Protein AF-A0A7Z9K6Y2-F1 (afdb_monomer_lite)

pLDDT: mean 91.11, std 6.87, range [50.12, 97.81]

Structure (mmCIF, N/CA/C/O backbone):
data_AF-A0A7Z9K6Y2-F1
#
_entry.id   AF-A0A7Z9K6Y2-F1
#
loop_
_atom_site.group_PDB
_atom_site.id
_atom_site.type_symbol
_atom_site.label_atom_id
_atom_site.label_alt_id
_atom_site.label_comp_id
_atom_site.label_asym_id
_atom_site.label_entity_id
_atom_site.label_seq_id
_atom_site.pdbx_PDB_ins_code
_atom_site.Cartn_x
_atom_site.Cartn_y
_atom_site.Cartn_z
_atom_site.occupancy
_atom_site.B_iso_or_equiv
_atom_site.auth_seq_id
_atom_site.auth_comp_id
_atom_site.auth_asym_id
_atom_site.auth_atom_id
_atom_site.pdbx_PDB_model_num
ATOM 1 N N . MET A 1 1 ? -2.386 -10.939 25.400 1.00 50.12 1 MET A N 1
ATOM 2 C CA . MET A 1 1 ? -2.560 -10.011 24.258 1.00 50.12 1 MET A CA 1
ATOM 3 C C . MET A 1 1 ? -1.266 -9.828 23.470 1.00 50.12 1 MET A C 1
ATOM 5 O O . MET A 1 1 ? -1.328 -10.037 22.271 1.00 50.12 1 MET A O 1
ATOM 9 N N . ASN A 1 2 ? -0.108 -9.533 24.087 1.00 54.97 2 ASN A N 1
ATOM 10 C CA . ASN A 1 2 ? 1.163 -9.427 23.341 1.00 54.97 2 ASN A CA 1
ATOM 11 C C . ASN A 1 2 ? 1.564 -10.727 22.618 1.00 54.97 2 ASN A C 1
ATOM 13 O O . ASN A 1 2 ? 1.811 -10.672 21.421 1.00 54.97 2 ASN A O 1
ATOM 17 N N . ASP A 1 3 ? 1.504 -11.881 23.290 1.00 61.97 3 ASP A N 1
ATOM 18 C CA . ASP A 1 3 ? 1.944 -13.161 22.702 1.00 61.97 3 ASP A CA 1
ATOM 19 C C . ASP A 1 3 ? 1.133 -13.580 21.462 1.00 61.97 3 ASP A C 1
ATOM 21 O O . ASP A 1 3 ? 1.674 -14.152 20.524 1.00 61.97 3 ASP A O 1
ATOM 25 N N . GLN A 1 4 ? -0.160 -13.242 21.422 1.00 65.75 4 GLN A N 1
ATOM 26 C CA . GLN A 1 4 ? -1.039 -13.539 20.285 1.00 65.75 4 GLN A CA 1
ATOM 27 C C . GLN A 1 4 ? -0.748 -12.631 19.083 1.00 65.75 4 GLN A C 1
ATOM 29 O O . GLN A 1 4 ? -0.826 -13.069 17.941 1.00 65.75 4 GLN A O 1
ATOM 34 N N . VAL A 1 5 ? -0.398 -11.364 19.325 1.00 69.12 5 VAL A N 1
ATOM 35 C CA . VAL A 1 5 ? 0.012 -10.445 18.254 1.00 69.12 5 VAL A CA 1
ATOM 36 C C . VAL A 1 5 ? 1.397 -10.830 17.736 1.00 69.12 5 VAL A C 1
ATOM 38 O O . VAL A 1 5 ? 1.629 -10.792 16.533 1.00 69.12 5 VAL A O 1
ATOM 41 N N . ASP A 1 6 ? 2.312 -11.237 18.614 1.00 75.56 6 ASP A N 1
ATOM 42 C CA . ASP A 1 6 ? 3.632 -11.722 18.204 1.00 75.56 6 ASP A CA 1
ATOM 43 C C . ASP A 1 6 ? 3.540 -12.986 17.338 1.00 75.56 6 ASP A C 1
ATOM 45 O O . ASP A 1 6 ? 4.213 -13.064 16.310 1.00 75.56 6 ASP A O 1
ATOM 49 N N . ASP A 1 7 ? 2.636 -13.910 17.672 1.00 86.06 7 ASP A N 1
ATOM 50 C CA . ASP A 1 7 ? 2.338 -15.089 16.850 1.00 86.06 7 ASP A CA 1
ATOM 51 C C . ASP A 1 7 ? 1.768 -14.713 15.466 1.00 86.06 7 ASP A C 1
ATOM 53 O O . ASP A 1 7 ? 2.213 -15.227 14.439 1.00 86.06 7 ASP A O 1
ATOM 57 N N . VAL A 1 8 ? 0.861 -13.729 15.401 1.00 90.94 8 VAL A N 1
ATOM 58 C CA . VAL A 1 8 ? 0.310 -13.218 14.131 1.00 90.94 8 VAL A CA 1
ATOM 59 C C . VAL A 1 8 ? 1.396 -12.623 13.235 1.00 90.94 8 VAL A C 1
ATOM 61 O O . VAL A 1 8 ? 1.435 -12.912 12.040 1.00 90.94 8 VAL A O 1
ATOM 64 N N . PHE A 1 9 ? 2.283 -11.790 13.778 1.00 90.56 9 PHE A N 1
ATOM 65 C CA . PHE A 1 9 ? 3.345 -11.169 12.983 1.00 90.56 9 PHE A CA 1
ATOM 66 C C . PHE A 1 9 ? 4.440 -12.167 12.599 1.00 90.56 9 PHE A C 1
ATOM 68 O O . PHE A 1 9 ? 4.977 -12.073 11.495 1.00 90.56 9 PHE A O 1
ATOM 75 N N . GLY A 1 10 ? 4.720 -13.158 13.449 1.00 91.69 10 GLY A N 1
ATOM 76 C CA . GLY A 1 10 ? 5.541 -14.311 13.084 1.00 91.69 10 GLY A CA 1
ATOM 77 C C . GLY A 1 10 ? 4.945 -15.081 11.903 1.00 91.69 10 GLY A C 1
ATOM 78 O O . GLY A 1 10 ? 5.653 -15.359 10.938 1.00 91.69 10 GLY A O 1
ATOM 79 N N . HIS A 1 11 ? 3.634 -15.343 11.928 1.00 93.38 11 HIS A N 1
ATOM 80 C CA . HIS A 1 11 ? 2.927 -15.966 10.810 1.00 93.38 11 HIS A CA 1
ATOM 81 C C . HIS A 1 11 ? 3.029 -15.133 9.527 1.00 93.38 11 HIS A C 1
ATOM 83 O O . HIS A 1 11 ? 3.412 -15.676 8.499 1.00 93.38 11 HIS A O 1
ATOM 89 N N . ILE A 1 12 ? 2.757 -13.823 9.586 1.00 92.88 12 ILE A N 1
ATOM 90 C CA . ILE A 1 12 ? 2.871 -12.918 8.426 1.00 92.88 12 ILE A CA 1
ATOM 91 C C . ILE A 1 12 ? 4.278 -12.984 7.819 1.00 92.88 12 ILE A C 1
ATOM 93 O O . ILE A 1 12 ? 4.420 -13.105 6.605 1.00 92.88 12 ILE A O 1
ATOM 97 N N . LEU A 1 13 ? 5.318 -12.920 8.654 1.00 91.56 13 LEU A N 1
ATOM 98 C CA . LEU A 1 13 ? 6.705 -12.983 8.193 1.00 91.56 13 LEU A CA 1
ATOM 99 C C . LEU A 1 13 ? 7.039 -14.331 7.553 1.00 91.56 13 LEU A C 1
ATOM 101 O O . LEU A 1 13 ? 7.716 -14.349 6.530 1.00 91.56 13 LEU A O 1
ATOM 105 N N . ASN A 1 14 ? 6.562 -15.438 8.122 1.00 92.12 14 ASN A N 1
ATOM 106 C CA . ASN A 1 14 ? 6.753 -16.762 7.531 1.00 92.12 14 ASN A CA 1
ATOM 107 C C . ASN A 1 14 ? 6.032 -16.867 6.184 1.00 92.12 14 ASN A C 1
ATOM 109 O O . ASN A 1 14 ? 6.662 -17.230 5.201 1.00 92.12 14 ASN A O 1
ATOM 113 N N . SER A 1 15 ? 4.775 -16.423 6.095 1.00 92.75 15 SER A N 1
ATOM 114 C CA . SER A 1 15 ? 4.019 -16.403 4.836 1.00 92.75 15 SER A CA 1
ATOM 115 C C . SER A 1 15 ? 4.699 -15.569 3.744 1.00 92.75 15 SER A C 1
ATOM 117 O O . SER A 1 15 ? 4.595 -15.902 2.569 1.00 92.75 15 SER A O 1
ATOM 119 N N . ILE A 1 16 ? 5.401 -14.491 4.110 1.00 89.38 16 ILE A N 1
ATOM 120 C CA . ILE A 1 16 ? 6.176 -13.668 3.167 1.00 89.38 16 ILE A CA 1
ATOM 121 C C . ILE A 1 16 ? 7.488 -14.350 2.766 1.00 89.38 16 ILE A C 1
ATOM 123 O O . ILE A 1 16 ? 7.864 -14.290 1.601 1.00 89.38 16 ILE A O 1
ATOM 127 N N . LYS A 1 17 ? 8.183 -15.005 3.702 1.00 88.38 17 LYS A N 1
ATOM 128 C CA . LYS A 1 17 ? 9.420 -15.755 3.415 1.00 88.38 17 LYS A CA 1
ATOM 129 C C . LYS A 1 17 ? 9.165 -16.988 2.549 1.00 88.38 17 LYS A C 1
ATOM 131 O O . LYS A 1 17 ? 10.006 -17.325 1.724 1.00 88.38 17 LYS A O 1
ATOM 136 N N . ASP A 1 18 ? 8.013 -17.623 2.736 1.00 91.62 18 ASP A N 1
ATOM 137 C CA . ASP A 1 18 ? 7.570 -18.781 1.962 1.00 91.62 18 ASP A CA 1
ATOM 138 C C . ASP A 1 18 ? 6.991 -18.380 0.592 1.00 91.62 18 ASP A C 1
ATOM 140 O O . ASP A 1 18 ? 6.770 -19.243 -0.257 1.00 91.62 18 ASP A O 1
ATOM 144 N N . ALA A 1 19 ? 6.733 -17.087 0.358 1.00 92.19 19 ALA A N 1
ATOM 145 C CA . ALA A 1 19 ? 6.270 -16.601 -0.933 1.00 92.19 19 ALA A CA 1
ATOM 146 C C . ALA A 1 19 ? 7.410 -16.601 -1.960 1.00 92.19 19 ALA A C 1
ATOM 148 O O . ALA A 1 19 ? 8.509 -16.103 -1.710 1.00 92.19 19 ALA A O 1
ATOM 149 N N . ASP A 1 20 ? 7.123 -17.103 -3.160 1.00 91.94 20 ASP A N 1
ATOM 150 C CA . ASP A 1 20 ? 8.097 -17.125 -4.246 1.00 91.94 20 ASP A CA 1
ATOM 151 C C . ASP A 1 20 ? 8.445 -15.700 -4.707 1.00 91.94 20 ASP A C 1
ATOM 153 O O . ASP A 1 20 ? 7.601 -14.966 -5.238 1.00 91.94 20 ASP A O 1
ATOM 157 N N . LEU A 1 21 ? 9.721 -15.324 -4.562 1.00 92.44 21 LEU A N 1
ATOM 158 C CA . LEU A 1 21 ? 10.261 -14.093 -5.135 1.00 92.44 21 LEU A CA 1
ATOM 159 C C . LEU A 1 21 ? 10.357 -14.234 -6.660 1.00 92.44 21 LEU A C 1
ATOM 161 O O . LEU A 1 21 ? 11.241 -14.907 -7.203 1.00 92.44 21 LEU A O 1
ATOM 165 N N . LYS A 1 22 ? 9.457 -13.553 -7.362 1.00 94.38 22 LYS A N 1
ATOM 166 C CA . LYS A 1 22 ? 9.436 -13.453 -8.822 1.00 94.38 22 LYS A CA 1
ATOM 167 C C . LYS A 1 22 ? 10.424 -12.381 -9.269 1.00 94.38 22 LYS A C 1
ATOM 169 O O . LYS A 1 22 ? 10.560 -11.349 -8.619 1.00 94.38 22 LYS A O 1
ATOM 174 N N . LYS A 1 23 ? 11.109 -12.622 -10.389 1.00 91.94 23 LYS A N 1
ATOM 175 C CA . LYS A 1 23 ? 12.074 -11.673 -10.978 1.00 91.94 23 LYS A CA 1
ATOM 176 C C . LYS A 1 23 ? 11.488 -10.846 -12.118 1.00 91.94 23 LYS A C 1
ATOM 178 O O . LYS A 1 23 ? 11.907 -9.710 -12.299 1.00 91.94 23 LYS A O 1
ATOM 183 N N . ASP A 1 24 ? 10.531 -11.413 -12.846 1.00 91.31 24 ASP A N 1
ATOM 184 C CA . ASP A 1 24 ? 9.850 -10.771 -13.967 1.00 91.31 24 ASP A CA 1
ATOM 185 C C . ASP A 1 24 ? 8.420 -10.403 -13.555 1.00 91.31 24 ASP A C 1
ATOM 187 O O . ASP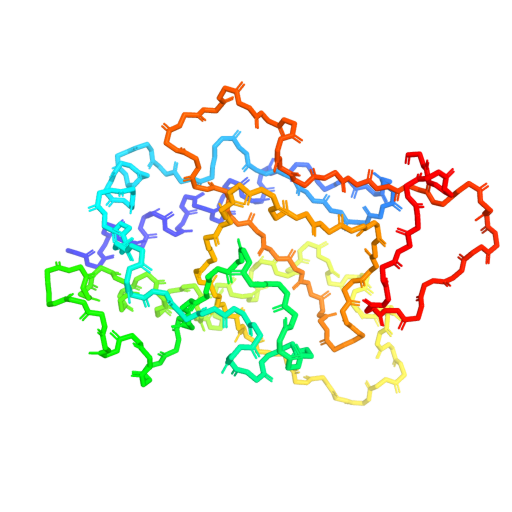 A 1 24 ? 7.758 -11.242 -12.938 1.00 91.31 24 ASP A O 1
ATOM 191 N N . PRO A 1 25 ? 7.912 -9.200 -13.885 1.00 91.50 25 PRO A N 1
ATOM 192 C CA . PRO A 1 25 ? 8.570 -8.151 -14.679 1.00 91.50 25 PRO A CA 1
ATOM 193 C C . PRO A 1 25 ? 9.594 -7.300 -13.904 1.00 91.50 25 PRO A C 1
ATOM 195 O O . PRO A 1 25 ? 10.336 -6.523 -14.498 1.00 91.50 25 PRO A O 1
ATOM 198 N N . PHE A 1 26 ? 9.626 -7.435 -12.582 1.00 91.75 26 PHE A N 1
ATOM 199 C CA . PHE A 1 26 ? 10.639 -6.896 -11.673 1.00 91.75 26 PHE A CA 1
ATOM 200 C C . PHE A 1 26 ? 10.620 -7.729 -10.376 1.00 91.75 26 PHE A C 1
ATOM 202 O O . PHE A 1 26 ? 9.678 -8.505 -10.191 1.00 91.75 26 PHE A O 1
ATOM 209 N N . PRO A 1 27 ? 11.600 -7.596 -9.462 1.00 93.25 27 PRO A N 1
ATOM 210 C CA . PRO A 1 27 ? 11.575 -8.283 -8.171 1.00 93.25 27 PRO A CA 1
ATOM 211 C C . PRO A 1 27 ? 10.301 -7.981 -7.365 1.00 93.25 27 PRO A C 1
ATOM 213 O O . PRO A 1 27 ? 10.102 -6.854 -6.915 1.00 93.25 27 PRO A O 1
ATOM 216 N N . HIS A 1 28 ? 9.438 -8.979 -7.168 1.00 94.81 28 HIS A N 1
ATOM 217 C CA . HIS A 1 28 ? 8.204 -8.856 -6.383 1.00 94.81 28 HIS A CA 1
ATOM 218 C C . HIS A 1 28 ? 7.743 -10.215 -5.843 1.00 94.81 28 HIS A C 1
ATOM 220 O O . HIS A 1 28 ? 8.197 -11.263 -6.297 1.00 94.81 28 HIS A O 1
ATOM 226 N N . PHE A 1 29 ? 6.808 -10.207 -4.896 1.00 94.12 29 PHE A N 1
ATOM 227 C CA . PHE A 1 29 ? 6.153 -11.415 -4.396 1.00 94.12 29 PHE A CA 1
ATOM 228 C C . PHE A 1 29 ? 4.664 -11.157 -4.152 1.00 94.12 29 PHE A C 1
ATOM 230 O O . PHE A 1 29 ? 4.213 -10.013 -4.082 1.00 94.12 29 PHE A O 1
ATOM 237 N N . GLU A 1 30 ? 3.914 -12.241 -3.988 1.00 93.81 30 GLU A N 1
ATOM 238 C CA . GLU A 1 30 ? 2.533 -12.234 -3.515 1.00 93.81 30 GLU A CA 1
ATOM 239 C C . GLU A 1 30 ? 2.392 -13.332 -2.456 1.00 93.81 30 GLU A C 1
ATOM 241 O O . GLU A 1 30 ? 2.773 -14.473 -2.702 1.00 93.81 30 GLU A O 1
ATOM 246 N N . ALA A 1 31 ? 1.848 -12.989 -1.288 1.00 92.62 31 ALA A N 1
ATOM 247 C CA . ALA A 1 31 ? 1.567 -13.937 -0.214 1.00 92.62 31 ALA A CA 1
ATOM 248 C C . ALA A 1 31 ? 0.058 -13.951 0.059 1.00 92.62 31 ALA A C 1
ATOM 250 O O . ALA A 1 31 ? -0.506 -12.949 0.507 1.00 92.62 31 ALA A O 1
ATOM 251 N N . CYS A 1 32 ? -0.606 -15.074 -0.216 1.00 90.56 32 CYS A N 1
ATOM 252 C CA . CYS A 1 32 ? -2.045 -15.219 -0.013 1.00 90.56 32 CYS A CA 1
ATOM 253 C C . CYS A 1 32 ? -2.395 -16.650 0.442 1.00 90.56 32 CYS A C 1
ATOM 255 O O . CYS A 1 32 ? -2.139 -17.592 -0.310 1.00 90.56 32 CYS A O 1
ATOM 257 N N . PRO A 1 33 ? -3.006 -16.842 1.631 1.00 91.38 33 PRO A N 1
ATOM 258 C CA . PRO A 1 33 ? -3.320 -15.837 2.652 1.00 91.38 33 PRO A CA 1
ATOM 259 C C . PRO A 1 33 ? -2.075 -15.395 3.444 1.00 91.38 33 PRO A C 1
ATOM 261 O O . PRO A 1 33 ? -1.181 -16.192 3.698 1.00 91.38 33 PRO A O 1
ATOM 264 N N . VAL A 1 34 ? -2.039 -14.131 3.882 1.00 93.56 34 VAL A N 1
ATOM 265 C CA . VAL A 1 34 ? -0.928 -13.594 4.700 1.00 93.56 34 VAL A CA 1
ATOM 266 C C . VAL A 1 34 ? -1.285 -13.416 6.180 1.00 93.56 34 VAL A C 1
ATOM 268 O O . VAL A 1 34 ? -0.417 -13.517 7.040 1.00 93.56 34 VAL A O 1
ATOM 271 N N . PHE A 1 35 ? -2.561 -13.182 6.498 1.00 95.00 35 PHE A N 1
ATOM 272 C CA . PHE A 1 35 ? -3.045 -13.082 7.877 1.00 95.00 35 PHE A CA 1
ATOM 273 C C . PHE A 1 35 ? -3.665 -14.408 8.335 1.00 95.00 35 PHE A C 1
ATOM 275 O O . PHE A 1 35 ? -4.412 -15.021 7.564 1.00 95.00 35 PHE A O 1
ATOM 282 N N . PRO A 1 36 ? -3.484 -14.814 9.607 1.00 94.94 36 PRO A N 1
ATOM 283 C CA . PRO A 1 36 ? -4.250 -15.915 10.180 1.00 94.94 36 PRO A CA 1
ATOM 284 C C . PRO A 1 36 ? -5.754 -15.643 10.083 1.00 94.94 36 PRO A C 1
ATOM 286 O O . PRO A 1 36 ? -6.213 -14.545 10.399 1.00 94.94 36 PRO A O 1
ATOM 289 N N . GLY A 1 37 ? -6.549 -16.644 9.697 1.00 93.75 37 GLY A N 1
ATOM 290 C CA . GLY A 1 37 ? -7.968 -16.439 9.374 1.00 93.75 37 GLY A CA 1
ATOM 291 C C . GLY A 1 37 ? -8.814 -15.832 10.504 1.00 93.75 37 GLY A C 1
ATOM 292 O O . GLY A 1 37 ? -9.714 -15.040 10.236 1.00 93.75 37 GLY A O 1
ATOM 293 N N . ALA A 1 38 ? -8.527 -16.160 11.770 1.00 94.00 38 ALA A N 1
ATOM 294 C CA . ALA A 1 38 ? -9.209 -15.549 12.916 1.00 94.00 38 ALA A CA 1
ATOM 295 C C . ALA A 1 38 ? -8.837 -14.066 13.082 1.00 94.00 38 ALA A C 1
ATOM 297 O O . ALA A 1 38 ? -9.717 -13.232 13.277 1.00 94.00 38 ALA A O 1
ATOM 298 N N . TYR A 1 39 ? -7.551 -13.740 12.926 1.00 95.69 39 TYR A N 1
ATOM 299 C CA . TYR A 1 39 ? -7.062 -12.366 12.996 1.00 95.69 39 TYR A CA 1
ATOM 300 C C . TYR A 1 39 ? -7.570 -11.523 11.826 1.00 95.69 39 TYR A C 1
ATOM 302 O O . TYR A 1 39 ? -7.929 -10.369 12.010 1.00 95.69 39 TYR A O 1
ATOM 310 N N . TYR A 1 40 ? -7.677 -12.101 10.626 1.00 96.19 40 TYR A N 1
ATOM 311 C CA . TYR A 1 40 ? -8.245 -11.407 9.472 1.00 96.19 40 TYR A CA 1
ATOM 312 C C . TYR A 1 40 ? -9.703 -10.988 9.710 1.00 96.19 40 TYR A C 1
ATOM 314 O O . TYR A 1 40 ? -10.081 -9.866 9.391 1.00 96.19 40 TYR A O 1
ATOM 322 N N . LYS A 1 41 ? -10.515 -11.847 10.342 1.00 95.88 41 LYS A N 1
ATOM 323 C CA . LYS A 1 41 ? -11.894 -11.496 10.728 1.00 95.88 41 LYS A CA 1
ATOM 324 C C . LYS A 1 41 ? -11.938 -10.365 11.754 1.00 95.88 41 LYS A C 1
ATOM 326 O O . LYS A 1 41 ? -12.772 -9.475 11.630 1.00 95.88 41 LYS A O 1
ATOM 331 N N . GLU A 1 42 ? -11.052 -10.395 12.749 1.00 96.62 42 GLU A N 1
ATOM 332 C CA . GLU A 1 42 ? -10.920 -9.316 13.734 1.00 96.62 42 GLU A CA 1
ATOM 333 C C . GLU A 1 42 ? -10.492 -8.001 13.070 1.00 96.62 42 GLU A C 1
ATOM 335 O O . GLU A 1 42 ? -11.059 -6.952 13.366 1.00 96.62 42 GLU A O 1
ATOM 340 N N . LEU A 1 43 ? -9.547 -8.064 12.129 1.00 97.00 43 LEU A N 1
ATOM 341 C CA . LEU A 1 43 ? -9.081 -6.923 11.349 1.00 97.00 43 LEU A CA 1
ATOM 342 C C . LEU A 1 43 ? -10.233 -6.289 10.565 1.00 97.00 43 LEU A C 1
ATOM 344 O O . LEU A 1 43 ? -10.442 -5.083 10.677 1.00 97.00 43 LEU A O 1
ATOM 348 N N . LEU A 1 44 ? -11.017 -7.092 9.838 1.00 97.50 44 LEU A N 1
ATOM 349 C CA . LEU A 1 44 ? -12.191 -6.605 9.109 1.00 97.50 44 LEU A CA 1
ATOM 350 C C . LEU A 1 44 ? -13.239 -5.986 10.045 1.00 97.50 44 LEU A C 1
ATOM 352 O O . LEU A 1 44 ? -13.775 -4.927 9.736 1.00 97.50 44 LEU A O 1
ATOM 356 N N . ALA A 1 45 ? -13.492 -6.599 11.205 1.00 97.44 45 ALA A N 1
ATOM 357 C CA . ALA A 1 45 ? -14.441 -6.082 12.195 1.00 97.44 45 ALA A CA 1
ATOM 358 C C . ALA A 1 45 ? -13.996 -4.759 12.850 1.00 97.44 45 ALA A C 1
ATOM 360 O O . ALA A 1 45 ? -14.821 -4.068 13.443 1.00 97.44 45 ALA A O 1
ATOM 361 N N . ASN A 1 46 ? -12.709 -4.412 12.756 1.00 97.81 46 ASN A N 1
ATOM 362 C CA . ASN A 1 46 ? -12.146 -3.164 13.268 1.00 97.81 46 ASN A CA 1
ATOM 363 C C . ASN A 1 46 ? -11.897 -2.118 12.171 1.00 97.81 46 ASN A C 1
ATOM 365 O O . ASN A 1 46 ? -11.312 -1.076 12.474 1.00 97.81 46 ASN A O 1
ATOM 369 N N . LEU A 1 47 ? -12.293 -2.351 10.913 1.00 97.62 47 LEU A N 1
ATOM 370 C CA . LEU A 1 47 ? -12.176 -1.325 9.875 1.00 97.62 47 LEU A CA 1
ATOM 371 C C . LEU A 1 47 ? -12.973 -0.068 10.279 1.00 97.62 47 LEU A C 1
ATOM 373 O O . LEU A 1 47 ? -14.120 -0.200 10.703 1.00 97.62 47 LEU A O 1
ATOM 377 N N . PRO A 1 48 ? -12.392 1.141 10.168 1.00 96.50 48 PRO A N 1
ATOM 378 C CA . PRO A 1 48 ? -13.125 2.378 10.407 1.00 96.50 48 PRO A CA 1
ATOM 379 C C . PRO A 1 48 ? -14.274 2.574 9.407 1.00 96.50 48 PRO A C 1
ATOM 381 O O . PRO A 1 48 ? -14.210 2.114 8.262 1.00 96.50 48 PRO A O 1
ATOM 384 N N . ASP A 1 49 ? -15.293 3.316 9.831 1.00 95.31 49 ASP A N 1
ATOM 385 C CA . ASP A 1 49 ? -16.354 3.800 8.949 1.00 95.31 49 ASP A CA 1
ATOM 386 C C . ASP A 1 49 ? -15.828 4.869 7.972 1.00 95.31 49 ASP A C 1
ATOM 388 O O . ASP A 1 49 ? -14.742 5.427 8.147 1.00 95.31 49 ASP A O 1
ATOM 392 N N . ASP A 1 50 ? -16.593 5.143 6.911 1.00 94.38 50 ASP A N 1
ATOM 393 C CA . ASP A 1 50 ? -16.185 6.042 5.819 1.00 94.38 50 ASP A CA 1
ATOM 394 C C . ASP A 1 50 ? -15.849 7.467 6.291 1.00 94.38 50 ASP A C 1
ATOM 396 O O . ASP A 1 50 ? -14.977 8.115 5.712 1.00 94.38 50 ASP A O 1
ATOM 400 N N . ASP A 1 51 ? -16.500 7.947 7.350 1.00 93.31 51 ASP A N 1
ATOM 401 C CA . ASP A 1 51 ? -16.310 9.285 7.918 1.00 93.31 51 ASP A CA 1
ATOM 402 C C . ASP A 1 51 ? -14.976 9.459 8.662 1.00 93.31 51 ASP A C 1
ATOM 404 O O . ASP A 1 51 ? -14.521 10.588 8.855 1.00 93.31 51 ASP A O 1
ATOM 408 N N . ALA A 1 52 ? -14.309 8.362 9.030 1.00 94.62 52 ALA A N 1
ATOM 409 C CA . ALA A 1 52 ? -12.984 8.394 9.639 1.00 94.62 52 ALA A CA 1
ATOM 410 C C . ALA A 1 52 ? -11.860 8.663 8.620 1.00 94.62 52 ALA A C 1
ATOM 412 O O . ALA A 1 52 ? -10.738 8.995 9.011 1.00 94.62 52 ALA A O 1
ATOM 413 N N . TYR A 1 53 ? -12.128 8.509 7.319 1.00 96.06 53 TYR A N 1
ATOM 414 C CA . TYR A 1 53 ? -11.126 8.669 6.268 1.00 96.06 53 TYR A CA 1
ATOM 415 C C . TYR A 1 53 ? -11.038 10.114 5.776 1.00 96.06 53 TYR A C 1
ATOM 417 O O . TYR A 1 53 ? -12.039 10.757 5.474 1.00 96.06 53 TYR A O 1
ATOM 425 N N . THR A 1 54 ? -9.813 10.607 5.588 1.00 95.81 54 THR A N 1
ATOM 426 C CA . THR A 1 54 ? -9.586 11.881 4.889 1.00 95.81 54 THR A CA 1
ATOM 427 C C . THR A 1 54 ? -9.449 11.625 3.392 1.00 95.81 54 THR A C 1
ATOM 429 O O . THR A 1 54 ? -8.702 10.731 2.989 1.00 95.81 54 THR A O 1
ATOM 432 N N . ALA A 1 55 ? -10.134 12.401 2.549 1.00 96.50 55 ALA A N 1
ATOM 433 C CA . ALA A 1 55 ? -9.976 12.286 1.103 1.00 96.50 55 ALA A CA 1
ATOM 434 C C . ALA A 1 55 ? -8.512 12.539 0.708 1.00 96.50 55 ALA A C 1
ATOM 436 O O . ALA A 1 55 ? -7.898 13.504 1.163 1.00 96.50 55 ALA A O 1
ATOM 437 N N . ALA A 1 56 ? -7.938 11.698 -0.156 1.00 95.62 56 ALA A N 1
ATOM 438 C CA . ALA A 1 56 ? -6.506 11.724 -0.460 1.00 95.62 56 ALA A CA 1
ATOM 439 C C . ALA A 1 56 ? -6.008 13.121 -0.878 1.00 95.62 56 ALA A C 1
ATOM 441 O O . ALA A 1 56 ? -5.005 13.594 -0.345 1.00 95.62 56 ALA A O 1
ATOM 442 N N . GLY A 1 57 ? -6.746 13.827 -1.741 1.00 94.94 57 GLY A N 1
ATOM 443 C CA . GLY A 1 57 ? -6.431 15.190 -2.189 1.00 94.94 57 GLY A CA 1
ATOM 444 C C . GLY A 1 57 ? -6.447 16.280 -1.108 1.00 94.94 57 GLY A C 1
ATOM 445 O O . GLY A 1 57 ? -6.052 17.408 -1.401 1.00 94.94 57 GLY A O 1
ATOM 446 N N . GLU A 1 58 ? -6.888 15.964 0.110 1.00 95.25 58 GLU A N 1
ATOM 447 C CA . GLU A 1 58 ? -6.941 16.862 1.275 1.00 95.25 58 GLU A CA 1
ATOM 448 C C . GLU A 1 58 ? -5.864 16.526 2.320 1.00 95.25 58 GLU A C 1
ATOM 450 O O . GLU A 1 58 ? -5.626 17.299 3.242 1.00 95.25 58 GLU A O 1
ATOM 455 N N . THR A 1 59 ? -5.160 15.400 2.162 1.00 92.88 59 THR A N 1
ATOM 456 C CA . THR A 1 59 ? -4.139 14.934 3.120 1.00 92.88 59 THR A CA 1
ATOM 457 C C . THR A 1 59 ? -2.788 15.642 2.998 1.00 92.88 59 THR A C 1
ATOM 459 O O . THR A 1 59 ? -1.954 15.534 3.892 1.00 92.88 59 THR A O 1
ATOM 462 N N . GLY A 1 60 ? -2.525 16.297 1.862 1.00 90.44 60 GLY A N 1
ATOM 463 C CA . GLY A 1 60 ? -1.195 16.806 1.506 1.00 90.44 60 GLY A CA 1
ATOM 464 C C . GLY A 1 60 ? -0.195 15.735 1.040 1.00 90.44 60 GLY A C 1
ATOM 465 O O . GLY A 1 60 ? 0.938 16.078 0.715 1.00 90.44 60 GLY A O 1
ATOM 466 N N . LEU A 1 61 ? -0.594 14.456 0.967 1.00 88.00 61 LEU A N 1
ATOM 467 C CA . LEU A 1 61 ? 0.255 13.350 0.487 1.00 88.00 61 LEU A CA 1
ATOM 468 C C . LEU A 1 61 ? 0.324 13.257 -1.042 1.00 88.00 61 LEU A C 1
ATOM 470 O O . LEU A 1 61 ? 1.233 12.645 -1.598 1.00 88.00 61 LEU A O 1
ATOM 474 N N . VAL A 1 62 ? -0.665 13.833 -1.718 1.00 89.38 62 VAL A N 1
ATOM 475 C CA . VAL A 1 62 ? -0.819 13.835 -3.175 1.00 89.38 62 VAL A CA 1
ATOM 476 C C . VAL A 1 62 ? -1.143 15.250 -3.646 1.00 89.38 62 VAL A C 1
ATOM 478 O O . VAL A 1 62 ? -1.406 16.142 -2.838 1.00 89.38 62 VAL A O 1
ATOM 481 N N . THR A 1 63 ? -1.155 15.462 -4.963 1.00 89.19 63 THR A N 1
ATOM 482 C CA . THR A 1 63 ? -1.599 16.730 -5.551 1.00 89.19 63 THR A CA 1
ATOM 483 C C . THR A 1 63 ? -2.969 17.132 -5.004 1.00 89.19 63 THR A C 1
ATOM 485 O O . THR A 1 63 ? -3.901 16.326 -4.984 1.00 89.19 63 THR A O 1
ATOM 488 N N . SER A 1 64 ? -3.092 18.387 -4.566 1.00 93.31 64 SER A N 1
ATOM 489 C CA . SER A 1 64 ? -4.328 18.905 -3.976 1.00 93.31 64 SER A CA 1
ATOM 490 C C . SER A 1 64 ? -5.531 18.661 -4.894 1.00 93.31 64 SER A C 1
ATOM 492 O O . SER A 1 64 ? -5.481 18.931 -6.095 1.00 93.31 64 SER A O 1
ATOM 494 N N . GLY A 1 65 ? -6.605 18.109 -4.325 1.00 90.62 65 GLY A N 1
ATOM 495 C CA . GLY A 1 65 ? -7.835 17.776 -5.047 1.00 90.62 65 GLY A CA 1
ATOM 496 C C . GLY A 1 65 ? -7.793 16.496 -5.896 1.00 90.62 65 GLY A C 1
ATOM 497 O O . GLY A 1 65 ? -8.828 16.137 -6.469 1.00 90.62 65 GLY A O 1
ATOM 498 N N . ALA A 1 66 ? -6.658 15.791 -5.970 1.00 90.06 66 ALA A N 1
ATOM 499 C CA . ALA A 1 66 ? -6.558 14.495 -6.641 1.00 90.06 66 ALA A CA 1
ATOM 500 C C . ALA A 1 66 ? -7.252 13.377 -5.843 1.00 90.06 66 ALA A C 1
ATOM 502 O O . ALA A 1 66 ? -7.444 13.477 -4.633 1.00 90.06 66 ALA A O 1
ATOM 503 N N . TYR A 1 67 ? -7.610 12.286 -6.529 1.00 91.50 67 TYR A N 1
ATOM 504 C CA . TYR A 1 67 ? -8.049 11.029 -5.903 1.00 91.50 67 TYR A CA 1
ATOM 505 C C . TYR A 1 67 ? -9.189 11.175 -4.879 1.00 91.50 67 TYR A C 1
ATOM 507 O O . TYR A 1 67 ? -9.181 10.534 -3.834 1.00 91.50 67 TYR A O 1
ATOM 515 N N . LYS A 1 68 ? -10.212 11.982 -5.188 1.00 91.69 68 LYS A N 1
ATOM 516 C CA . LYS A 1 68 ? -11.373 12.218 -4.300 1.00 91.69 68 LYS A CA 1
ATOM 517 C C . LYS A 1 68 ? -12.144 10.948 -3.909 1.00 91.69 68 LYS A C 1
ATOM 519 O O . LYS A 1 68 ? -12.907 10.968 -2.955 1.00 91.69 68 LYS A O 1
ATOM 524 N N . LYS A 1 69 ? -11.965 9.862 -4.667 1.00 96.19 69 LYS A N 1
ATOM 525 C CA . LYS A 1 69 ? -12.549 8.534 -4.426 1.00 96.19 69 LYS A CA 1
ATOM 526 C C . LYS A 1 69 ? -11.611 7.584 -3.667 1.00 96.19 69 LYS A C 1
ATOM 528 O O . LYS A 1 69 ? -11.888 6.395 -3.610 1.00 96.19 69 LYS A O 1
ATOM 533 N N . ARG A 1 70 ? -10.539 8.099 -3.059 1.00 96.94 70 ARG A N 1
ATOM 534 C CA . ARG A 1 70 ? -9.676 7.361 -2.130 1.00 96.94 70 ARG A CA 1
ATOM 535 C C . ARG A 1 70 ? -9.612 8.079 -0.789 1.00 96.94 70 ARG A C 1
ATOM 537 O O . ARG A 1 70 ? -9.283 9.264 -0.728 1.00 96.94 70 ARG A O 1
ATOM 544 N N . GLY A 1 71 ? -9.904 7.342 0.270 1.00 97.50 71 GLY A N 1
ATOM 545 C CA . GLY A 1 71 ? -9.786 7.758 1.657 1.00 97.50 71 GLY A CA 1
ATOM 546 C C . GLY A 1 71 ? -8.485 7.248 2.253 1.00 97.50 71 GLY A C 1
ATOM 547 O O . GLY A 1 71 ? -8.044 6.148 1.921 1.00 97.50 71 GLY A O 1
ATOM 548 N N . ILE A 1 72 ? -7.865 8.038 3.124 1.00 97.56 72 ILE A N 1
ATOM 549 C CA . ILE A 1 72 ? -6.588 7.712 3.760 1.00 97.56 72 ILE A CA 1
ATOM 550 C C . ILE A 1 72 ? -6.671 7.993 5.260 1.00 97.56 72 ILE A C 1
ATOM 552 O O . ILE A 1 72 ? -7.133 9.054 5.684 1.00 97.56 72 ILE A O 1
ATOM 556 N N . ILE A 1 73 ? -6.150 7.056 6.049 1.00 97.25 73 ILE A N 1
ATOM 557 C CA . ILE A 1 73 ? -5.820 7.226 7.465 1.00 97.25 73 ILE A CA 1
ATOM 558 C C . ILE A 1 73 ? -4.335 6.891 7.627 1.00 97.25 73 ILE A C 1
ATOM 560 O O . ILE A 1 73 ? -3.899 5.792 7.283 1.00 97.25 73 ILE A O 1
ATOM 564 N N . SER A 1 74 ? -3.543 7.835 8.140 1.00 96.12 74 SER A N 1
ATOM 565 C CA . SER A 1 74 ? -2.151 7.555 8.514 1.00 96.12 74 SER A CA 1
ATOM 566 C C . SER A 1 74 ? -2.107 6.648 9.739 1.00 96.12 74 SER A C 1
ATOM 568 O O . SER A 1 74 ? -2.818 6.885 10.717 1.00 96.12 74 SER A O 1
ATOM 570 N N . LEU A 1 75 ? -1.240 5.635 9.700 1.00 95.88 75 LEU A N 1
ATOM 571 C CA . LEU A 1 75 ? -1.010 4.724 10.821 1.00 95.88 75 LEU A CA 1
ATOM 572 C C . LEU A 1 75 ? 0.008 5.276 11.839 1.00 95.88 75 LEU A C 1
ATOM 574 O O . LEU A 1 75 ? 0.554 4.539 12.658 1.00 95.88 75 LEU A O 1
ATOM 578 N N . GLU A 1 76 ? 0.262 6.583 11.813 1.00 92.19 76 GLU A N 1
ATOM 579 C CA . GLU A 1 76 ? 1.127 7.274 12.766 1.00 92.19 76 GLU A CA 1
ATOM 580 C C . GLU A 1 76 ? 0.352 7.920 13.927 1.00 92.19 76 GLU A C 1
ATOM 582 O O . GLU A 1 76 ? -0.843 8.220 13.860 1.00 92.19 76 GLU A O 1
ATOM 587 N N . ALA A 1 77 ? 1.065 8.158 15.029 1.00 80.12 77 ALA A N 1
ATOM 588 C CA . ALA A 1 77 ? 0.466 8.380 16.337 1.00 80.12 77 ALA A CA 1
ATOM 589 C C . ALA A 1 77 ? -0.336 9.676 16.564 1.00 80.12 77 ALA A C 1
ATOM 591 O O . ALA A 1 77 ? -1.164 9.616 17.471 1.00 80.12 77 ALA A O 1
ATOM 592 N N . PRO A 1 78 ? -0.236 10.812 15.838 1.00 87.12 78 PRO A N 1
ATOM 593 C CA . PRO A 1 78 ? -1.267 11.818 16.067 1.00 87.12 78 PRO A CA 1
ATOM 594 C C . PRO A 1 78 ? -2.582 11.412 15.388 1.00 87.12 78 PRO A C 1
ATOM 596 O O . PRO A 1 78 ? -3.646 11.656 15.943 1.00 87.12 78 PRO A O 1
ATOM 599 N N . ILE A 1 79 ? -2.537 10.749 14.228 1.00 90.06 79 ILE A N 1
ATOM 600 C CA . ILE A 1 79 ? -3.743 10.456 13.442 1.00 90.06 79 ILE A CA 1
ATOM 601 C C . ILE A 1 79 ? -4.526 9.286 14.034 1.00 90.06 79 ILE A C 1
ATOM 603 O O . ILE A 1 79 ? -5.745 9.373 14.165 1.00 90.06 79 ILE A O 1
ATOM 607 N N . LEU A 1 80 ? -3.839 8.236 14.492 1.00 92.50 80 LEU A N 1
ATOM 608 C CA . LEU A 1 80 ? -4.496 7.113 15.167 1.00 92.50 80 LEU A CA 1
ATOM 609 C C . LEU A 1 80 ? -5.272 7.535 16.420 1.00 92.50 80 LEU A C 1
ATOM 611 O O . LEU A 1 80 ? -6.256 6.887 16.770 1.00 92.50 80 LEU A O 1
ATOM 615 N N . ALA A 1 81 ? -4.864 8.618 17.089 1.00 90.88 81 ALA A N 1
ATOM 616 C CA . ALA A 1 81 ? -5.574 9.139 18.254 1.00 90.88 81 ALA A CA 1
ATOM 617 C C . ALA A 1 81 ? -6.991 9.644 17.920 1.00 90.88 81 ALA A C 1
ATOM 619 O O . ALA A 1 81 ? -7.832 9.691 18.814 1.00 90.88 81 ALA A O 1
ATOM 620 N N . ASN A 1 82 ? -7.276 9.955 16.651 1.00 90.88 82 ASN A N 1
ATOM 621 C CA . ASN A 1 82 ? -8.585 10.428 16.196 1.00 90.88 82 ASN A CA 1
ATOM 622 C C . ASN A 1 82 ? -9.555 9.291 15.835 1.00 90.88 82 ASN A C 1
ATOM 624 O O . ASN A 1 82 ? -10.730 9.552 15.597 1.00 90.88 82 ASN A O 1
ATOM 628 N N . LEU A 1 83 ? -9.095 8.034 15.800 1.00 95.19 83 LEU A N 1
ATOM 629 C CA . LEU A 1 83 ? -9.974 6.891 15.540 1.00 95.19 83 LEU A CA 1
ATOM 630 C C . LEU A 1 83 ? -11.013 6.720 16.658 1.00 95.19 83 LEU A C 1
ATOM 632 O O . LEU A 1 83 ? -10.687 7.018 17.809 1.00 95.19 83 LEU A O 1
ATOM 636 N N . PRO A 1 84 ? -12.211 6.175 16.382 1.00 95.00 84 PRO A N 1
ATOM 637 C CA . PRO A 1 84 ? -13.196 5.854 17.413 1.00 95.00 84 PRO A CA 1
ATOM 638 C C . PRO A 1 84 ? -12.615 4.986 18.538 1.00 95.00 84 PRO A C 1
ATOM 640 O O . PRO A 1 84 ? -11.863 4.043 18.278 1.00 95.00 84 PRO A O 1
ATOM 643 N N . ASP A 1 85 ? -12.996 5.267 19.790 1.00 95.56 85 ASP A N 1
ATOM 644 C CA . ASP A 1 85 ? -12.452 4.593 20.983 1.00 95.56 85 ASP A CA 1
ATOM 645 C C . ASP A 1 85 ? -12.562 3.060 20.913 1.00 95.56 85 ASP A C 1
ATOM 647 O O . ASP A 1 85 ? -11.678 2.359 21.402 1.00 95.56 85 ASP A O 1
ATOM 651 N N . ALA A 1 86 ? -13.615 2.541 20.271 1.00 96.44 86 ALA A N 1
ATOM 652 C CA . ALA A 1 86 ? -13.872 1.108 20.146 1.00 96.44 86 ALA A CA 1
ATOM 653 C C . ALA A 1 86 ? -12.804 0.360 19.324 1.00 96.44 86 ALA A C 1
ATOM 655 O O . ALA A 1 86 ? -12.431 -0.750 19.690 1.00 96.44 86 ALA A O 1
ATOM 656 N N . ILE A 1 87 ? -12.291 0.970 18.248 1.00 97.12 87 ILE A N 1
ATOM 657 C CA . ILE A 1 87 ? -11.333 0.335 17.321 1.00 97.12 87 ILE A CA 1
ATOM 658 C C . ILE A 1 87 ? -9.898 0.842 17.511 1.00 97.12 87 ILE A C 1
ATOM 660 O O . ILE A 1 87 ? -8.933 0.210 17.073 1.00 97.12 87 ILE A O 1
ATOM 664 N N . ARG A 1 88 ? -9.723 1.991 18.177 1.00 96.69 88 ARG A N 1
ATOM 665 C CA . ARG A 1 88 ? -8.421 2.648 18.359 1.00 96.69 88 ARG A CA 1
ATOM 666 C C . ARG A 1 88 ? -7.345 1.731 18.973 1.00 96.69 88 ARG A C 1
ATOM 668 O O . ARG A 1 88 ? -6.229 1.730 18.447 1.00 96.69 88 ARG A O 1
ATOM 675 N N . PRO A 1 89 ? -7.607 0.931 20.030 1.00 96.00 89 PRO A N 1
ATOM 676 C CA . PRO A 1 89 ? -6.580 0.064 20.618 1.00 96.00 89 PRO A CA 1
ATOM 677 C C . PRO A 1 89 ? -6.039 -0.991 19.643 1.00 96.00 89 PRO A C 1
ATOM 679 O O . PRO A 1 89 ? -4.833 -1.271 19.651 1.00 96.00 89 PRO A O 1
ATOM 682 N N . PHE A 1 90 ? -6.909 -1.536 18.784 1.00 96.19 90 PHE A N 1
ATOM 683 C CA . PHE A 1 90 ? -6.533 -2.498 17.749 1.00 96.19 90 PHE A CA 1
ATOM 684 C C . PHE A 1 90 ? -5.556 -1.855 16.761 1.00 96.19 90 PHE A C 1
ATOM 686 O O . PHE A 1 90 ? -4.433 -2.337 16.591 1.00 96.19 90 PHE A O 1
ATOM 693 N N . TRP A 1 91 ? -5.923 -0.701 16.197 1.00 96.75 91 TRP A N 1
ATOM 694 C CA . TRP A 1 91 ? -5.084 -0.006 15.219 1.00 96.75 91 TRP A CA 1
ATOM 695 C C . TRP A 1 91 ? -3.776 0.516 15.808 1.00 96.75 91 TRP A C 1
ATOM 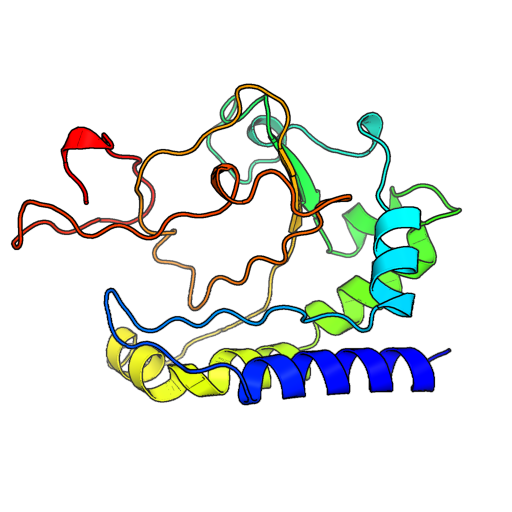697 O O . TRP A 1 91 ? -2.748 0.407 15.145 1.00 96.75 91 TRP A O 1
ATOM 707 N N . ILE A 1 92 ? -3.755 1.009 17.052 1.00 95.75 92 ILE A N 1
ATOM 708 C CA . ILE A 1 92 ? -2.500 1.383 17.735 1.00 95.75 92 ILE A CA 1
ATOM 709 C C . ILE A 1 92 ? -1.555 0.181 17.830 1.00 95.75 92 ILE A C 1
ATOM 711 O O . ILE A 1 92 ? -0.353 0.310 17.586 1.00 95.75 92 ILE A O 1
ATOM 715 N N . THR A 1 93 ? -2.086 -0.989 18.182 1.00 94.62 93 THR A N 1
ATOM 716 C CA . THR A 1 93 ? -1.290 -2.212 18.330 1.00 94.62 93 THR A CA 1
ATOM 717 C C . THR A 1 93 ? -0.764 -2.701 16.983 1.00 94.62 93 THR A C 1
ATOM 719 O O . THR A 1 93 ? 0.442 -2.925 16.851 1.00 94.62 93 THR A O 1
ATOM 722 N N . LEU A 1 94 ? -1.638 -2.796 15.976 1.00 94.62 94 LEU A N 1
ATOM 723 C CA . LEU A 1 94 ? -1.275 -3.212 14.622 1.00 94.62 94 LEU A CA 1
ATOM 724 C C . LEU A 1 94 ? -0.238 -2.261 14.008 1.00 94.62 94 LEU A C 1
ATOM 726 O O . LEU A 1 94 ? 0.799 -2.707 13.519 1.00 94.62 94 LEU A O 1
ATOM 730 N N . SER A 1 95 ? -0.470 -0.951 14.102 1.00 95.50 95 SER A N 1
ATOM 731 C CA . SER A 1 95 ? 0.411 0.065 13.518 1.00 95.50 95 SER A CA 1
ATOM 732 C C . SER A 1 95 ? 1.785 0.073 14.170 1.00 95.50 95 SER A C 1
ATOM 734 O O . SER A 1 95 ? 2.792 0.138 13.471 1.00 95.50 95 SER A O 1
ATOM 736 N N . ARG A 1 96 ? 1.861 -0.087 15.501 1.00 94.06 96 ARG A N 1
ATOM 737 C CA . ARG A 1 96 ? 3.145 -0.203 16.209 1.00 94.06 96 ARG A CA 1
ATOM 738 C C . ARG A 1 96 ? 3.987 -1.365 15.681 1.00 94.06 96 ARG A C 1
ATOM 740 O O . ARG A 1 96 ? 5.203 -1.233 15.608 1.00 94.06 96 ARG A O 1
ATOM 747 N N . LYS A 1 97 ? 3.362 -2.497 15.353 1.00 92.94 97 LYS A N 1
ATOM 748 C CA . LYS A 1 97 ? 4.057 -3.684 14.840 1.00 92.94 97 LYS A CA 1
ATOM 749 C C . LYS A 1 97 ? 4.437 -3.530 13.365 1.00 92.94 97 LYS A C 1
ATOM 751 O O . LYS A 1 97 ? 5.585 -3.793 13.029 1.00 92.94 97 LYS A O 1
ATOM 756 N N . LEU A 1 98 ? 3.532 -3.027 12.519 1.00 92.19 98 LEU A N 1
ATOM 757 C CA . LEU A 1 98 ? 3.813 -2.753 11.100 1.00 92.19 98 LEU A CA 1
ATOM 758 C C . LEU A 1 98 ? 4.928 -1.712 10.913 1.00 92.19 98 LEU A C 1
ATOM 760 O O . LEU A 1 98 ? 5.758 -1.848 10.020 1.00 92.19 98 LEU A O 1
ATOM 764 N N . LEU A 1 99 ? 4.964 -0.689 11.769 1.00 94.06 99 LEU A N 1
ATOM 765 C CA . LEU A 1 99 ? 5.970 0.377 11.742 1.00 94.06 99 LEU A CA 1
ATOM 766 C C . LEU A 1 99 ? 7.205 0.058 12.602 1.00 94.06 99 LEU A C 1
ATOM 768 O O . LEU A 1 99 ? 8.103 0.891 12.735 1.00 94.06 99 LEU A O 1
ATOM 772 N N . ALA A 1 100 ? 7.286 -1.134 13.201 1.00 93.50 100 ALA A N 1
ATOM 773 C CA . ALA A 1 100 ? 8.468 -1.533 13.949 1.00 93.50 100 ALA A CA 1
ATOM 774 C C . ALA A 1 100 ? 9.641 -1.764 12.991 1.00 93.50 100 ALA A C 1
ATOM 776 O O . ALA A 1 100 ? 9.540 -2.523 12.026 1.00 93.50 100 ALA A O 1
ATOM 777 N N . ARG A 1 101 ? 10.799 -1.182 13.314 1.00 91.12 101 ARG A N 1
ATOM 778 C CA . ARG A 1 101 ? 12.033 -1.355 12.536 1.00 91.12 101 ARG A CA 1
ATOM 779 C C . ARG A 1 101 ? 12.372 -2.830 12.279 1.00 91.12 101 ARG A C 1
ATOM 781 O O . ARG A 1 101 ? 12.678 -3.181 11.150 1.00 91.12 101 ARG A O 1
ATOM 788 N N . ALA A 1 102 ? 12.245 -3.686 13.293 1.00 89.94 102 ALA A N 1
ATOM 789 C CA . ALA A 1 102 ? 12.545 -5.117 13.181 1.00 89.94 102 ALA A CA 1
ATOM 790 C C . ALA A 1 102 ? 11.608 -5.877 12.221 1.00 89.94 102 ALA A C 1
ATOM 792 O O . ALA A 1 102 ? 11.998 -6.898 11.658 1.00 89.94 102 ALA A O 1
ATOM 793 N N . PHE A 1 103 ? 10.371 -5.404 12.046 1.00 90.12 103 PHE A N 1
ATOM 794 C CA . PHE A 1 103 ? 9.452 -5.964 11.057 1.00 90.12 103 PHE A CA 1
ATOM 795 C C . PH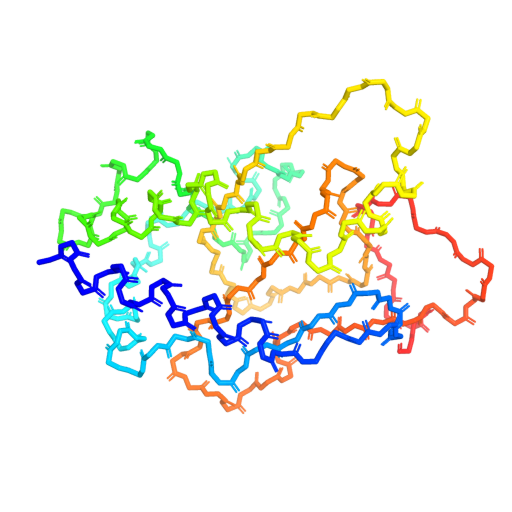E A 1 103 ? 9.838 -5.491 9.651 1.00 90.12 103 PHE A C 1
ATOM 797 O O . PHE A 1 103 ? 9.986 -6.308 8.748 1.00 90.12 103 PHE A O 1
ATOM 804 N N . MET A 1 104 ? 10.110 -4.191 9.492 1.00 89.12 104 MET A N 1
ATOM 805 C CA . MET A 1 104 ? 10.572 -3.605 8.230 1.00 89.12 104 MET A CA 1
ATOM 806 C C . MET A 1 104 ? 11.865 -4.251 7.712 1.00 89.12 104 MET A C 1
ATOM 808 O O . MET A 1 104 ? 11.923 -4.610 6.541 1.00 89.12 104 MET A O 1
ATOM 812 N N . GLU A 1 105 ? 12.869 -4.452 8.570 1.00 88.38 105 GLU A N 1
ATOM 813 C CA . GLU A 1 105 ? 14.156 -5.047 8.177 1.00 88.38 105 GLU A CA 1
ATOM 814 C C . GLU A 1 105 ? 13.991 -6.467 7.610 1.00 88.38 105 GLU A C 1
ATOM 816 O O . GLU A 1 105 ? 14.630 -6.804 6.618 1.00 88.38 105 GLU A O 1
ATOM 821 N N . GLN A 1 106 ? 13.082 -7.270 8.172 1.00 88.94 106 GLN A N 1
ATOM 822 C CA . GLN A 1 106 ? 12.781 -8.609 7.654 1.00 88.94 106 GLN A CA 1
ATOM 823 C C . GLN A 1 106 ? 11.971 -8.578 6.353 1.00 88.94 106 GLN A C 1
ATOM 825 O O . GLN A 1 106 ? 12.137 -9.451 5.508 1.00 88.94 106 GLN A O 1
ATOM 830 N N . LEU A 1 107 ? 11.102 -7.581 6.171 1.00 85.69 107 LEU A N 1
ATOM 831 C CA . LEU A 1 107 ? 10.321 -7.435 4.941 1.00 85.69 107 LEU A CA 1
ATOM 832 C C . LEU A 1 107 ? 11.178 -7.062 3.728 1.00 85.69 107 LEU A C 1
ATOM 834 O O . LEU A 1 107 ? 10.854 -7.455 2.610 1.00 85.69 107 LEU A O 1
ATOM 838 N N . VAL A 1 108 ? 12.238 -6.276 3.930 1.00 86.88 108 VAL A N 1
ATOM 839 C CA . VAL A 1 108 ? 13.100 -5.809 2.832 1.00 86.88 108 VAL A CA 1
ATOM 840 C C . VAL A 1 108 ? 14.266 -6.752 2.536 1.00 86.88 108 VAL A C 1
ATOM 842 O O . VAL A 1 108 ? 14.883 -6.624 1.481 1.00 86.88 108 VAL A O 1
ATOM 845 N N . GLU A 1 109 ? 14.548 -7.707 3.428 1.00 87.31 109 GLU A N 1
ATOM 846 C CA . GLU A 1 109 ? 15.634 -8.687 3.296 1.00 87.31 109 GLU A CA 1
ATOM 847 C C . GLU A 1 109 ? 15.655 -9.402 1.928 1.00 87.31 109 GLU A C 1
ATOM 849 O O . GLU A 1 109 ? 16.726 -9.441 1.315 1.00 87.31 109 GLU A O 1
ATOM 854 N N . PRO A 1 110 ? 14.520 -9.875 1.364 1.00 87.31 110 PRO A N 1
ATOM 855 C CA . PRO A 1 110 ? 14.521 -10.532 0.052 1.00 87.31 110 PRO A CA 1
ATOM 856 C C . PRO A 1 110 ? 15.018 -9.648 -1.103 1.00 87.31 110 PRO A C 1
ATOM 858 O O . PRO A 1 110 ? 15.447 -10.168 -2.132 1.00 87.31 110 PRO A O 1
ATOM 861 N N . PHE A 1 111 ? 14.987 -8.322 -0.938 1.00 90.25 111 PHE A N 1
ATOM 862 C CA . PHE A 1 111 ? 15.354 -7.334 -1.958 1.00 90.25 111 PHE A CA 1
ATOM 863 C C . PHE A 1 111 ? 16.713 -6.670 -1.702 1.00 90.25 111 PHE A C 1
ATOM 865 O O . PHE A 1 111 ? 17.080 -5.735 -2.414 1.00 90.25 111 PHE A O 1
ATOM 872 N N . ASP A 1 112 ? 17.477 -7.116 -0.698 1.00 87.75 112 ASP A N 1
ATOM 873 C CA . ASP A 1 112 ? 18.722 -6.462 -0.269 1.00 87.75 112 ASP A CA 1
ATOM 874 C C . ASP A 1 112 ? 19.716 -6.259 -1.427 1.00 87.75 112 ASP A C 1
ATOM 876 O O . ASP A 1 112 ? 20.323 -5.194 -1.566 1.00 87.75 112 ASP A O 1
ATOM 880 N N . ARG A 1 113 ? 19.825 -7.246 -2.327 1.00 89.06 113 ARG A N 1
ATOM 881 C CA . ARG A 1 113 ? 20.653 -7.135 -3.535 1.00 89.06 113 ARG A CA 1
ATOM 882 C C . ARG A 1 113 ? 20.208 -5.974 -4.430 1.00 89.06 113 ARG A C 1
ATOM 884 O O . ARG A 1 113 ? 21.047 -5.165 -4.826 1.00 89.06 113 ARG A O 1
ATOM 891 N N . ASP A 1 114 ? 18.923 -5.904 -4.761 1.00 90.56 114 ASP A N 1
ATOM 892 C CA . ASP A 1 114 ? 18.369 -4.900 -5.675 1.00 90.56 114 ASP A CA 1
ATOM 893 C C . ASP A 1 114 ? 18.412 -3.496 -5.061 1.00 90.56 114 ASP A C 1
ATOM 895 O O . ASP A 1 114 ? 18.761 -2.527 -5.738 1.00 90.56 114 ASP A O 1
ATOM 899 N N . ILE A 1 115 ? 18.156 -3.388 -3.753 1.00 90.12 115 ILE A N 1
ATOM 900 C CA . ILE A 1 115 ? 18.288 -2.141 -2.991 1.00 90.12 115 ILE A CA 1
ATOM 901 C C . ILE A 1 115 ? 19.742 -1.655 -3.036 1.00 90.12 115 ILE A C 1
ATOM 903 O O . ILE A 1 115 ? 19.996 -0.509 -3.414 1.00 90.12 115 ILE A O 1
ATOM 907 N N . LYS A 1 116 ? 20.716 -2.521 -2.722 1.00 88.31 116 LYS A N 1
ATOM 908 C CA . LYS A 1 116 ? 22.145 -2.172 -2.788 1.00 88.31 116 LYS A CA 1
ATOM 909 C C . LYS A 1 116 ? 22.565 -1.733 -4.185 1.00 88.31 116 LYS A C 1
ATOM 911 O O . LYS A 1 116 ? 23.291 -0.753 -4.307 1.00 88.31 116 LYS A O 1
ATOM 916 N N . MET A 1 117 ? 22.090 -2.410 -5.229 1.00 89.19 117 MET A N 1
ATOM 917 C CA . MET A 1 117 ? 22.371 -2.021 -6.613 1.00 89.19 117 MET A CA 1
ATOM 918 C C . MET A 1 117 ? 21.773 -0.652 -6.960 1.00 89.19 117 MET A C 1
ATOM 920 O O . MET A 1 117 ? 22.476 0.195 -7.509 1.00 89.19 117 MET A O 1
ATOM 924 N N . ARG A 1 118 ? 20.505 -0.404 -6.608 1.00 88.19 118 ARG A N 1
ATOM 925 C CA . ARG A 1 118 ? 19.814 0.868 -6.885 1.00 88.19 118 ARG A CA 1
ATOM 926 C C . ARG A 1 118 ? 20.479 2.063 -6.197 1.00 88.19 118 ARG A C 1
ATOM 928 O O . ARG A 1 118 ? 20.434 3.173 -6.722 1.00 88.19 118 ARG A O 1
ATOM 935 N N . PHE A 1 119 ? 21.087 1.843 -5.034 1.00 88.00 119 PHE A N 1
ATOM 936 C CA . PHE A 1 119 ? 21.643 2.902 -4.194 1.00 88.00 119 PHE A CA 1
ATOM 937 C C . PHE A 1 119 ? 23.168 2.828 -4.000 1.00 88.00 119 PHE A C 1
ATOM 939 O O . PHE A 1 119 ? 23.684 3.494 -3.106 1.00 88.00 119 PHE A O 1
ATOM 946 N N . ALA A 1 120 ? 23.900 2.076 -4.831 1.00 85.62 120 ALA A N 1
ATOM 947 C CA . ALA A 1 120 ? 25.341 1.826 -4.672 1.00 85.62 120 ALA A CA 1
ATOM 948 C C . ALA A 1 120 ? 26.198 3.105 -4.550 1.00 85.62 120 ALA A C 1
ATOM 950 O O . ALA A 1 120 ? 27.166 3.137 -3.798 1.00 85.62 120 ALA A O 1
ATOM 951 N N . GLU A 1 121 ? 25.801 4.179 -5.238 1.00 82.62 121 GLU A N 1
ATOM 952 C CA . GLU A 1 121 ? 26.491 5.480 -5.240 1.00 82.62 121 GLU A CA 1
ATOM 953 C C . GLU A 1 121 ? 26.098 6.396 -4.058 1.00 82.62 121 GLU A C 1
ATOM 955 O O . GLU A 1 121 ? 26.499 7.561 -3.996 1.00 82.62 121 GLU A O 1
ATOM 960 N N . LYS A 1 122 ? 25.257 5.927 -3.124 1.00 77.44 122 LYS A N 1
ATOM 961 C CA . LYS A 1 122 ? 24.810 6.699 -1.953 1.00 77.44 122 LYS A CA 1
ATOM 962 C C . LYS A 1 122 ? 25.581 6.261 -0.709 1.00 77.44 122 LYS A C 1
ATOM 964 O O . LYS A 1 122 ? 25.571 5.099 -0.328 1.00 77.44 122 LYS A O 1
ATOM 969 N N . THR A 1 123 ? 26.215 7.221 -0.039 1.00 64.69 123 THR A N 1
ATOM 970 C CA . THR A 1 123 ? 27.084 6.974 1.124 1.00 64.69 123 THR A CA 1
ATOM 971 C C . THR A 1 123 ? 26.322 6.712 2.427 1.00 64.69 123 THR A C 1
ATOM 973 O O . THR A 1 123 ? 26.903 6.183 3.373 1.00 64.69 123 THR A O 1
ATOM 976 N N . SER A 1 124 ? 25.026 7.033 2.487 1.00 76.88 124 SER A N 1
ATOM 977 C CA . SER A 1 124 ? 24.134 6.637 3.580 1.00 76.88 124 SER A CA 1
ATOM 978 C C . SER A 1 124 ? 22.670 6.612 3.127 1.00 76.88 124 SER A C 1
ATOM 980 O O . SER A 1 124 ? 22.185 7.537 2.474 1.00 76.88 124 SER A O 1
ATOM 982 N N . LEU A 1 125 ? 21.955 5.540 3.477 1.00 79.38 125 LEU A N 1
ATOM 983 C CA . LEU A 1 125 ? 20.510 5.421 3.288 1.00 79.38 125 LEU A CA 1
ATOM 984 C C . LEU A 1 125 ? 19.837 5.428 4.653 1.00 79.38 125 LEU A C 1
ATOM 986 O O . LEU A 1 125 ? 20.152 4.606 5.511 1.00 79.38 125 LEU A O 1
ATOM 990 N N . SER A 1 126 ? 18.894 6.346 4.837 1.00 84.88 126 SER A N 1
ATOM 991 C CA . SER A 1 126 ? 17.933 6.265 5.930 1.00 84.88 126 SER A CA 1
ATOM 992 C C . SER A 1 126 ? 16.668 5.630 5.375 1.00 84.88 126 SER A C 1
ATOM 994 O O . SER A 1 126 ? 16.073 6.168 4.444 1.00 84.88 126 SER A O 1
ATOM 996 N N . ILE A 1 127 ? 16.288 4.477 5.917 1.00 87.00 127 ILE A N 1
ATOM 997 C CA . ILE A 1 127 ? 15.074 3.755 5.535 1.00 87.00 127 ILE A CA 1
ATOM 998 C C . ILE A 1 127 ? 14.192 3.683 6.773 1.00 87.00 127 ILE A C 1
ATOM 1000 O O . ILE A 1 127 ? 14.630 3.240 7.836 1.00 87.00 127 ILE A O 1
ATOM 1004 N N . TRP A 1 128 ? 12.950 4.127 6.635 1.00 90.75 128 TRP A N 1
ATOM 1005 C CA . TRP A 1 128 ? 11.947 4.073 7.687 1.00 90.75 128 TRP A CA 1
ATOM 1006 C C . TRP A 1 128 ? 10.618 3.598 7.097 1.00 90.75 128 TRP A C 1
ATOM 1008 O O . TRP A 1 128 ? 10.341 3.856 5.922 1.00 90.75 128 TRP A O 1
ATOM 1018 N N . PRO A 1 129 ? 9.800 2.877 7.876 1.00 93.06 129 PRO A N 1
ATOM 1019 C CA . PRO A 1 129 ? 8.485 2.473 7.422 1.00 93.06 129 PRO A CA 1
ATOM 1020 C C . PRO A 1 129 ? 7.527 3.663 7.458 1.00 93.06 129 PRO A C 1
ATOM 1022 O O . PRO A 1 129 ? 7.631 4.549 8.305 1.00 93.06 129 PRO A O 1
ATOM 1025 N N . ASN A 1 130 ? 6.566 3.641 6.549 1.00 92.88 130 ASN A N 1
ATOM 1026 C CA . ASN A 1 130 ? 5.419 4.530 6.541 1.00 92.88 130 ASN A CA 1
ATOM 1027 C C . ASN A 1 130 ? 4.227 3.718 6.030 1.00 92.88 130 ASN A C 1
ATOM 1029 O O . ASN A 1 130 ? 4.381 2.928 5.095 1.00 92.88 130 ASN A O 1
ATOM 1033 N N . ALA A 1 131 ? 3.069 3.861 6.666 1.00 94.94 131 ALA A N 1
ATOM 1034 C CA . ALA A 1 131 ? 1.909 3.034 6.377 1.00 94.94 131 ALA A CA 1
ATOM 1035 C C . ALA A 1 131 ? 0.610 3.830 6.475 1.00 94.94 131 ALA A C 1
ATOM 1037 O O . ALA A 1 131 ? 0.428 4.693 7.336 1.00 94.94 131 ALA A O 1
ATOM 1038 N N . TYR A 1 132 ? -0.315 3.467 5.594 1.00 96.62 132 TYR A N 1
ATOM 1039 C CA . TYR A 1 132 ? -1.620 4.087 5.465 1.00 96.62 132 TYR A CA 1
ATOM 1040 C C . TYR A 1 132 ? -2.681 2.999 5.376 1.00 96.62 132 TYR A C 1
ATOM 1042 O O . TYR A 1 132 ? -2.492 2.007 4.669 1.00 96.62 132 TYR A O 1
ATOM 1050 N N . LEU A 1 133 ? -3.806 3.203 6.056 1.00 97.62 133 LEU A N 1
ATOM 1051 C CA . LEU A 1 133 ? -5.031 2.484 5.748 1.00 97.62 133 LEU A CA 1
ATOM 1052 C C . LEU A 1 133 ? -5.768 3.262 4.660 1.00 97.62 133 LEU A C 1
ATOM 1054 O O . LEU A 1 133 ? -6.181 4.403 4.874 1.00 97.62 133 LEU A O 1
ATOM 1058 N N . CYS A 1 134 ? -5.914 2.639 3.496 1.00 96.88 134 CYS A N 1
ATOM 1059 C CA . CYS A 1 134 ? -6.584 3.230 2.346 1.00 96.88 134 CYS A CA 1
ATOM 1060 C C . CYS A 1 134 ? -7.944 2.567 2.125 1.00 96.88 134 CYS A C 1
ATOM 1062 O O . CYS A 1 134 ? -8.078 1.355 2.297 1.00 96.88 134 CYS A O 1
ATOM 1064 N N . ARG A 1 135 ? -8.928 3.359 1.699 1.00 96.50 135 ARG A N 1
ATOM 1065 C CA . ARG A 1 135 ? -10.226 2.871 1.228 1.00 96.50 135 ARG A CA 1
ATOM 1066 C C . ARG A 1 135 ? -10.517 3.452 -0.143 1.00 96.50 135 ARG A C 1
ATOM 1068 O O . ARG A 1 135 ? -10.532 4.669 -0.302 1.00 96.50 135 ARG A O 1
ATOM 1075 N N . ASP A 1 136 ? -10.761 2.578 -1.107 1.00 95.81 136 ASP A N 1
ATOM 1076 C CA . ASP A 1 136 ? -11.091 2.967 -2.474 1.00 95.81 136 ASP A CA 1
ATOM 1077 C C . ASP A 1 136 ? -12.592 2.822 -2.683 1.00 95.81 136 ASP A C 1
ATOM 1079 O O . ASP A 1 136 ? -13.166 1.753 -2.474 1.00 95.81 136 ASP A O 1
ATOM 1083 N N . TRP A 1 137 ? -13.236 3.917 -3.070 1.00 95.19 137 TRP A N 1
ATOM 1084 C CA . TRP A 1 137 ? -14.654 3.942 -3.409 1.00 95.19 137 TRP A CA 1
ATOM 1085 C C . TRP A 1 137 ? -14.855 3.738 -4.914 1.00 95.19 137 TRP A C 1
ATOM 1087 O O . TRP A 1 137 ? -13.908 3.906 -5.690 1.00 95.19 137 TRP A O 1
ATOM 1097 N N . PRO A 1 138 ? -16.089 3.419 -5.356 1.00 94.44 138 PRO A N 1
ATOM 1098 C CA . PRO A 1 138 ? -16.405 3.333 -6.775 1.00 94.44 138 PRO A CA 1
ATOM 1099 C C . PRO A 1 138 ? -15.894 4.543 -7.563 1.00 94.44 138 PRO A C 1
ATOM 1101 O O . PRO A 1 138 ? -15.910 5.678 -7.071 1.00 94.44 138 PRO A O 1
ATOM 1104 N N . ASP A 1 139 ? -15.446 4.263 -8.785 1.00 92.00 139 ASP A N 1
ATOM 1105 C CA . ASP A 1 139 ? -14.804 5.189 -9.727 1.00 92.00 139 ASP A CA 1
ATOM 1106 C C . ASP A 1 139 ? -13.357 5.583 -9.385 1.00 92.00 139 ASP A C 1
ATOM 1108 O O . ASP A 1 139 ? -12.732 6.345 -10.128 1.00 92.00 139 ASP A O 1
ATOM 1112 N N . TYR A 1 140 ? -12.782 5.061 -8.299 1.00 94.38 140 TYR A N 1
ATOM 1113 C CA . TYR A 1 140 ? -11.346 5.170 -8.078 1.00 94.38 140 TYR A CA 1
ATOM 1114 C C . TYR A 1 140 ? -10.565 4.248 -9.023 1.00 94.38 140 TYR A C 1
ATOM 1116 O O . TYR A 1 140 ? -10.871 3.067 -9.157 1.00 94.38 140 TYR A O 1
ATOM 1124 N N . SER A 1 141 ? -9.529 4.786 -9.664 1.00 92.81 141 SER A N 1
ATOM 1125 C CA . SER A 1 141 ? -8.558 4.013 -10.441 1.00 92.81 141 SER A CA 1
ATOM 1126 C C . SER A 1 141 ? -7.232 4.764 -10.550 1.00 92.81 141 SER A C 1
ATOM 1128 O O . SER A 1 141 ? -7.176 5.987 -10.378 1.00 92.81 141 SER A O 1
ATOM 1130 N N . LEU A 1 142 ? -6.161 4.027 -10.844 1.00 92.75 142 LEU A N 1
ATOM 1131 C CA . LEU A 1 142 ? -4.855 4.576 -11.200 1.00 92.75 142 LEU A CA 1
ATOM 1132 C C . LEU A 1 142 ? -4.392 3.957 -12.515 1.00 92.75 142 LEU A C 1
ATOM 1134 O O . LEU A 1 142 ? -4.578 2.762 -12.731 1.00 92.75 142 LEU A O 1
ATOM 1138 N N . GLY A 1 143 ? -3.784 4.773 -13.377 1.00 94.06 143 GLY A N 1
ATOM 1139 C CA . GLY A 1 143 ? -3.103 4.273 -14.570 1.00 94.06 143 GLY A CA 1
ATOM 1140 C C . GLY A 1 143 ? -1.779 3.589 -14.208 1.00 94.06 143 GLY A C 1
ATOM 1141 O O . GLY A 1 143 ? -1.305 3.743 -13.075 1.00 94.06 143 GLY A O 1
ATOM 1142 N N . PRO A 1 144 ? -1.147 2.867 -15.150 1.00 95.38 144 PRO A N 1
ATOM 1143 C CA . PRO A 1 144 ? 0.188 2.318 -14.951 1.00 95.38 144 PRO A CA 1
ATOM 1144 C C . PRO A 1 144 ? 1.164 3.419 -14.533 1.00 95.38 144 PRO A C 1
ATOM 1146 O O . PRO A 1 144 ? 1.151 4.511 -15.102 1.00 95.38 144 PRO A O 1
ATOM 1149 N N . HIS A 1 145 ? 1.982 3.142 -13.524 1.00 94.00 145 HIS A N 1
ATOM 1150 C CA . HIS A 1 145 ? 3.023 4.039 -13.029 1.00 94.00 145 HIS A CA 1
ATOM 1151 C C . HIS A 1 145 ? 4.050 3.242 -12.227 1.00 94.00 145 HIS A C 1
ATOM 1153 O O . HIS A 1 145 ? 3.745 2.169 -11.703 1.00 94.00 145 HIS A O 1
ATOM 1159 N N . THR A 1 146 ? 5.259 3.785 -12.094 1.00 92.44 146 THR A N 1
ATOM 1160 C CA . THR A 1 146 ? 6.123 3.423 -10.971 1.00 92.44 146 THR A CA 1
ATOM 1161 C C . THR A 1 146 ? 5.874 4.382 -9.818 1.00 92.44 146 THR A C 1
ATOM 1163 O O . THR A 1 146 ? 5.484 5.542 -9.997 1.00 92.44 146 THR A O 1
ATOM 1166 N N . ASP A 1 147 ? 6.095 3.875 -8.614 1.00 90.75 147 ASP A N 1
ATOM 1167 C CA . ASP A 1 147 ? 6.002 4.660 -7.396 1.00 90.75 147 ASP A CA 1
ATOM 1168 C C . ASP A 1 147 ? 7.066 5.776 -7.347 1.00 90.75 147 ASP A C 1
ATOM 1170 O O . ASP A 1 147 ? 7.999 5.821 -8.155 1.00 90.75 147 ASP A O 1
ATOM 1174 N N . SER A 1 148 ? 6.946 6.697 -6.387 1.00 87.19 148 SER A N 1
ATOM 1175 C CA . SER A 1 148 ? 7.921 7.787 -6.261 1.00 87.19 148 SER A CA 1
ATOM 1176 C C . SER A 1 148 ? 9.344 7.259 -6.024 1.00 87.19 148 SER A C 1
ATOM 1178 O O . SER A 1 148 ? 9.560 6.266 -5.326 1.00 87.19 148 SER A O 1
ATOM 1180 N N . TYR A 1 149 ? 10.348 7.972 -6.544 1.00 85.00 149 TYR A N 1
ATOM 1181 C CA . TYR A 1 149 ? 11.762 7.587 -6.423 1.00 85.00 149 TYR A CA 1
ATOM 1182 C C . TYR A 1 149 ? 12.263 7.483 -4.969 1.00 85.00 149 TYR A C 1
ATOM 1184 O O . TYR A 1 149 ? 13.314 6.891 -4.727 1.00 85.00 149 TYR A O 1
ATOM 1192 N N . GLN A 1 150 ? 11.526 8.054 -4.011 1.00 86.62 150 GLN A N 1
ATOM 1193 C CA . GLN A 1 150 ? 11.824 8.000 -2.579 1.00 86.62 150 GLN A CA 1
ATOM 1194 C C . GLN A 1 150 ? 11.424 6.662 -1.939 1.00 86.62 150 GLN A C 1
ATOM 1196 O O . GLN A 1 150 ? 11.954 6.315 -0.885 1.00 86.62 150 GLN A O 1
ATOM 1201 N N . LYS A 1 151 ? 10.512 5.897 -2.555 1.00 90.31 151 LYS A N 1
ATOM 1202 C CA . LYS A 1 151 ? 10.106 4.585 -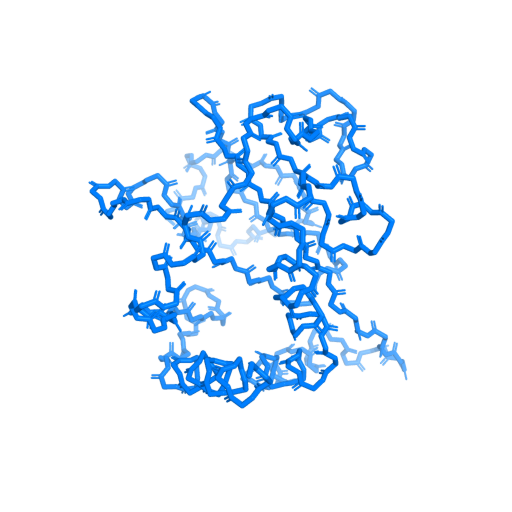2.043 1.00 90.31 151 LYS A CA 1
ATOM 1203 C C . LYS A 1 151 ? 11.145 3.522 -2.393 1.00 90.31 151 LYS A C 1
ATOM 1205 O O . LYS A 1 151 ? 11.579 3.399 -3.544 1.00 90.31 151 LYS A O 1
ATOM 1210 N N . VAL A 1 152 ? 11.533 2.749 -1.380 1.00 91.12 152 VAL A N 1
ATOM 1211 C CA . VAL A 1 152 ? 12.494 1.642 -1.504 1.00 91.12 152 VAL A CA 1
ATOM 1212 C C . VAL A 1 152 ? 11.767 0.344 -1.854 1.00 91.12 152 VAL A C 1
ATOM 1214 O O . VAL A 1 152 ? 12.083 -0.262 -2.871 1.00 91.12 152 VAL A O 1
ATOM 1217 N N . VAL A 1 153 ? 10.763 -0.025 -1.053 1.00 92.06 153 VAL A N 1
ATOM 1218 C CA . VAL A 1 153 ? 9.865 -1.172 -1.258 1.00 92.06 153 VAL A CA 1
ATOM 1219 C C . VAL A 1 153 ? 8.437 -0.717 -0.959 1.00 92.06 153 VAL A C 1
ATOM 1221 O O . VAL A 1 153 ? 8.215 0.004 0.016 1.00 92.06 153 VAL A O 1
ATOM 1224 N N . SER A 1 154 ? 7.480 -1.144 -1.783 1.00 93.44 154 SER A N 1
ATOM 1225 C CA . SER A 1 154 ? 6.049 -0.913 -1.571 1.00 93.44 154 SER A CA 1
ATOM 1226 C C . SER A 1 154 ? 5.364 -2.229 -1.220 1.00 93.44 154 SER A C 1
ATOM 1228 O O . SER A 1 154 ? 5.534 -3.223 -1.921 1.00 93.44 154 SER A O 1
ATOM 1230 N N . LEU A 1 155 ? 4.585 -2.226 -0.139 1.00 93.06 155 LEU A N 1
ATOM 1231 C CA . LEU A 1 155 ? 3.811 -3.373 0.329 1.00 93.06 155 LEU A CA 1
ATOM 1232 C C . LEU A 1 155 ? 2.340 -2.973 0.432 1.00 93.06 155 LEU A C 1
ATOM 1234 O O . LEU A 1 155 ? 2.020 -1.935 1.012 1.00 93.06 155 LEU A O 1
ATOM 1238 N N . ILE A 1 156 ? 1.455 -3.796 -0.127 1.00 94.94 156 ILE A N 1
ATOM 1239 C CA . ILE A 1 156 ? 0.009 -3.568 -0.110 1.00 94.94 156 ILE A CA 1
ATOM 1240 C C . ILE A 1 156 ? -0.660 -4.804 0.483 1.00 94.94 156 ILE A C 1
ATOM 1242 O O . ILE A 1 156 ? -0.562 -5.897 -0.069 1.00 94.94 156 ILE A O 1
ATOM 1246 N N . PHE A 1 157 ? -1.359 -4.620 1.602 1.00 94.75 157 PHE A N 1
ATOM 1247 C CA . PHE A 1 157 ? -2.245 -5.635 2.161 1.00 94.75 157 PHE A CA 1
ATOM 1248 C C . PHE A 1 157 ? -3.666 -5.394 1.657 1.00 94.75 157 PHE A C 1
ATOM 1250 O O . PHE A 1 157 ? -4.258 -4.355 1.944 1.00 94.75 157 PHE A O 1
ATOM 1257 N N . TYR A 1 158 ? -4.225 -6.359 0.927 1.00 95.06 158 TYR A N 1
ATOM 1258 C CA . TYR A 1 158 ? -5.619 -6.308 0.494 1.00 95.06 158 TYR A CA 1
ATOM 1259 C C . TYR A 1 158 ? -6.547 -6.825 1.588 1.00 95.06 158 TYR A C 1
ATOM 1261 O O . TYR A 1 158 ? -6.364 -7.924 2.114 1.00 95.06 158 TYR A O 1
ATOM 1269 N N . LEU A 1 159 ? -7.573 -6.035 1.904 1.00 95.50 159 LEU A N 1
ATOM 1270 C CA . LEU A 1 159 ? -8.546 -6.325 2.958 1.00 95.50 159 LEU A CA 1
ATOM 1271 C C . LEU A 1 159 ? -9.983 -6.488 2.413 1.00 95.50 159 LEU A C 1
ATOM 1273 O O . LEU A 1 159 ? -10.899 -5.869 2.955 1.00 95.50 159 LEU A O 1
ATOM 1277 N N . PRO A 1 160 ? -10.222 -7.245 1.320 1.00 93.19 160 PRO A N 1
ATOM 1278 C CA . PRO A 1 160 ? -11.575 -7.415 0.815 1.00 93.19 160 PRO A CA 1
ATOM 1279 C C . PRO A 1 160 ? -12.406 -8.272 1.776 1.00 93.19 160 PRO A C 1
ATOM 1281 O O . PRO A 1 160 ? -11.979 -9.339 2.207 1.00 93.19 160 PRO A O 1
ATOM 1284 N N . GLU A 1 161 ? -13.647 -7.867 2.042 1.00 90.50 161 GLU A N 1
ATOM 1285 C CA . GLU A 1 161 ? -14.585 -8.702 2.807 1.00 90.50 161 GLU A CA 1
ATOM 1286 C C . GLU A 1 161 ? -14.823 -10.062 2.120 1.00 90.50 161 GLU A C 1
ATOM 1288 O O . GLU A 1 161 ? -15.014 -11.088 2.774 1.00 90.50 161 GLU A O 1
ATOM 1293 N N . ASN A 1 162 ? -14.774 -10.084 0.783 1.00 87.38 162 ASN A N 1
ATOM 1294 C CA . ASN A 1 162 ? -14.832 -11.300 -0.014 1.00 87.38 162 ASN A CA 1
ATOM 1295 C C . ASN A 1 162 ? -13.920 -11.210 -1.256 1.00 87.38 162 ASN A C 1
ATOM 1297 O O . ASN A 1 162 ? -13.852 -10.161 -1.893 1.00 87.38 162 ASN A O 1
ATOM 1301 N N . PRO A 1 163 ? -13.253 -12.304 -1.662 1.00 84.56 163 PRO A N 1
ATOM 1302 C CA . PRO A 1 163 ? -12.286 -12.289 -2.762 1.00 84.56 163 PRO A CA 1
ATOM 1303 C C . PRO A 1 163 ? -12.938 -12.410 -4.156 1.00 84.56 163 PRO A C 1
ATOM 1305 O O . PRO A 1 163 ? -12.326 -12.954 -5.070 1.00 84.56 163 PRO A O 1
ATOM 1308 N N . LYS A 1 164 ? -14.197 -11.981 -4.341 1.00 87.44 164 LYS A N 1
ATOM 1309 C CA . LYS A 1 164 ? -14.953 -12.243 -5.586 1.00 87.44 164 LYS A CA 1
ATOM 1310 C C . LYS A 1 164 ? -14.565 -11.360 -6.772 1.00 87.44 164 LYS A C 1
ATOM 1312 O O . LYS A 1 164 ? -14.962 -11.689 -7.884 1.00 87.44 164 LYS A O 1
ATOM 1317 N N . SER A 1 165 ? -13.814 -10.289 -6.532 1.00 88.69 165 SER A N 1
ATOM 1318 C CA . SER A 1 165 ? -13.414 -9.319 -7.556 1.00 88.69 165 SER A CA 1
ATOM 1319 C C . SER A 1 165 ? -11.901 -9.075 -7.555 1.00 88.69 165 SER A C 1
ATOM 1321 O O . SER A 1 165 ? -11.458 -7.964 -7.253 1.00 88.69 165 SER A O 1
ATOM 1323 N N . PRO A 1 166 ? -11.075 -10.106 -7.825 1.00 87.81 166 PRO A N 1
ATOM 1324 C CA . PRO A 1 166 ? -9.619 -9.953 -7.872 1.00 87.81 166 PRO A CA 1
ATOM 1325 C C . PRO A 1 166 ? -9.159 -8.954 -8.946 1.00 87.81 166 PRO A C 1
ATOM 1327 O O . PRO A 1 166 ? -8.111 -8.333 -8.794 1.00 87.81 166 PRO A O 1
ATOM 1330 N N . GLU A 1 167 ? -9.955 -8.744 -9.998 1.00 89.50 167 GLU A N 1
ATOM 1331 C CA . GLU A 1 167 ? -9.701 -7.776 -11.070 1.00 89.50 167 GLU A CA 1
ATOM 1332 C C . GLU A 1 167 ? -9.686 -6.313 -10.604 1.00 89.50 167 GLU A C 1
ATOM 1334 O O . GLU A 1 167 ? -9.148 -5.460 -11.304 1.00 89.50 167 GLU A O 1
ATOM 1339 N N . LEU A 1 168 ? -10.249 -6.015 -9.427 1.00 90.06 168 LEU A N 1
ATOM 1340 C CA . LEU A 1 168 ? -10.211 -4.681 -8.816 1.00 90.06 168 LEU A CA 1
ATOM 1341 C C . LEU A 1 168 ? -8.928 -4.434 -7.999 1.00 90.06 168 LEU A C 1
ATOM 1343 O O . LEU A 1 168 ? -8.763 -3.360 -7.422 1.00 90.06 168 LEU A O 1
ATOM 1347 N N . GLY A 1 169 ? -8.042 -5.430 -7.910 1.00 90.62 169 GLY A N 1
ATOM 1348 C CA . GLY A 1 169 ? -6.760 -5.335 -7.218 1.00 90.62 169 GLY A CA 1
ATOM 1349 C C . GLY A 1 169 ? -5.660 -4.660 -8.046 1.00 90.62 169 GLY A C 1
ATOM 1350 O O . GLY A 1 169 ? -5.903 -3.955 -9.024 1.00 90.62 169 GLY A O 1
ATOM 1351 N N . THR A 1 170 ? -4.404 -4.884 -7.654 1.00 93.12 170 THR A N 1
ATOM 1352 C CA . THR A 1 170 ? -3.244 -4.396 -8.418 1.00 93.12 170 THR A CA 1
ATOM 1353 C C . THR A 1 170 ? -2.935 -5.309 -9.590 1.00 93.12 170 THR A C 1
ATOM 1355 O O . THR A 1 170 ? -2.844 -6.524 -9.445 1.00 93.12 170 THR A O 1
ATOM 1358 N N . SER A 1 171 ? -2.687 -4.686 -10.738 1.00 93.88 171 SER A N 1
ATOM 1359 C CA . SER A 1 171 ? -2.100 -5.326 -11.913 1.00 93.88 171 SER A CA 1
ATOM 1360 C C . SER A 1 171 ? -0.660 -4.851 -12.088 1.00 93.88 171 SER A C 1
ATOM 1362 O O . SER A 1 171 ? -0.366 -3.669 -11.897 1.00 93.88 171 SER A O 1
ATOM 1364 N N . LEU A 1 172 ? 0.235 -5.768 -12.452 1.00 94.56 172 LEU A N 1
ATOM 1365 C CA . LEU A 1 172 ? 1.603 -5.446 -12.852 1.00 94.56 172 LEU A CA 1
ATOM 1366 C C . LEU A 1 172 ? 1.669 -5.381 -14.373 1.00 94.56 172 LEU A C 1
ATOM 1368 O O . LEU A 1 172 ? 1.077 -6.217 -15.047 1.00 94.56 172 LEU A O 1
ATOM 1372 N N . TYR A 1 173 ? 2.401 -4.398 -14.885 1.00 94.00 173 TYR A N 1
ATOM 1373 C CA . TYR A 1 173 ? 2.447 -4.076 -16.304 1.00 94.00 173 TYR A CA 1
ATOM 1374 C C . TYR A 1 173 ? 3.885 -4.035 -16.817 1.00 94.00 173 TYR A C 1
ATOM 1376 O O . TYR A 1 173 ? 4.798 -3.616 -16.100 1.00 94.00 173 TYR A O 1
ATOM 1384 N N . ILE A 1 174 ? 4.064 -4.399 -18.083 1.00 94.62 174 ILE A N 1
ATOM 1385 C CA . ILE A 1 174 ? 5.299 -4.208 -18.849 1.00 94.62 174 ILE A CA 1
ATOM 1386 C C . ILE A 1 174 ? 5.027 -3.147 -19.923 1.00 94.62 174 ILE A C 1
ATOM 1388 O O . ILE A 1 174 ? 3.995 -3.223 -20.596 1.00 94.62 174 ILE A O 1
ATOM 1392 N N . PRO A 1 175 ? 5.901 -2.140 -20.101 1.00 95.69 175 PRO A N 1
ATOM 1393 C CA . PRO A 1 175 ? 5.743 -1.194 -21.198 1.00 95.69 175 PRO A CA 1
ATOM 1394 C C . PRO A 1 175 ? 5.883 -1.913 -22.544 1.00 95.69 175 PRO A C 1
ATOM 1396 O O . PRO A 1 175 ? 6.752 -2.767 -22.723 1.00 95.69 175 PRO A O 1
ATOM 1399 N N . ARG A 1 176 ? 5.040 -1.550 -23.514 1.00 96.00 176 ARG A N 1
ATOM 1400 C CA . ARG A 1 176 ? 5.147 -2.069 -24.888 1.00 96.00 176 ARG A CA 1
ATOM 1401 C C . ARG A 1 176 ? 6.397 -1.561 -25.595 1.00 96.00 176 ARG A C 1
ATOM 1403 O O . ARG A 1 176 ? 6.943 -2.268 -26.437 1.00 96.00 176 ARG A O 1
ATOM 1410 N N . ASP A 1 177 ? 6.816 -0.342 -25.268 1.00 96.12 177 ASP A N 1
ATOM 1411 C CA . ASP A 1 177 ? 8.091 0.217 -25.701 1.00 96.12 177 ASP A CA 1
ATOM 1412 C C . ASP A 1 177 ? 9.214 -0.290 -24.771 1.00 96.12 177 ASP A C 1
ATOM 1414 O O . ASP A 1 177 ? 9.225 0.064 -23.589 1.00 96.12 177 ASP A O 1
ATOM 1418 N N . PRO A 1 178 ? 10.157 -1.116 -25.265 1.00 92.75 178 PRO A N 1
ATOM 1419 C CA . PRO A 1 178 ? 11.238 -1.664 -24.445 1.00 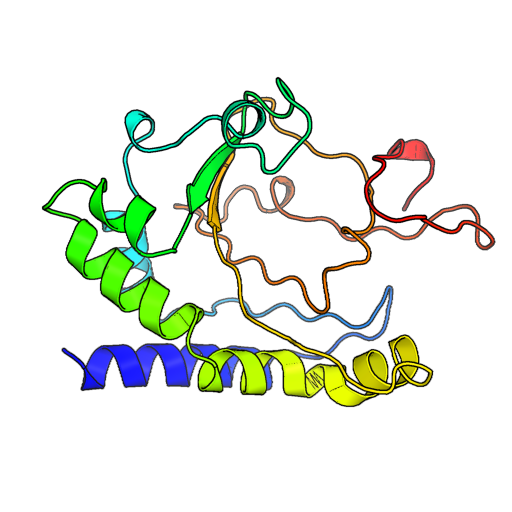92.75 178 PRO A CA 1
ATOM 1420 C C . PRO A 1 178 ? 12.229 -0.598 -23.951 1.00 92.75 178 PRO A C 1
ATOM 1422 O O . PRO A 1 178 ? 12.919 -0.825 -22.952 1.00 92.75 178 PRO A O 1
ATOM 1425 N N . ASP A 1 179 ? 12.293 0.558 -24.616 1.00 94.94 179 ASP A N 1
ATOM 1426 C CA . ASP A 1 179 ? 13.177 1.663 -24.240 1.00 94.94 179 ASP A CA 1
ATOM 1427 C C . ASP A 1 179 ? 12.516 2.627 -23.244 1.00 94.94 179 ASP A C 1
ATOM 1429 O O . ASP A 1 179 ? 13.191 3.496 -22.679 1.00 94.94 179 ASP A O 1
ATOM 1433 N N . PHE A 1 180 ? 11.222 2.445 -22.958 1.00 94.19 180 PHE A N 1
ATOM 1434 C CA . PHE A 1 180 ? 10.485 3.271 -22.013 1.00 94.19 180 PHE A CA 1
ATOM 1435 C C . PHE A 1 180 ? 11.144 3.286 -20.628 1.00 94.19 180 PHE A C 1
ATOM 1437 O O . PHE A 1 180 ? 11.501 2.253 -20.047 1.00 94.19 180 PHE A O 1
ATOM 1444 N N . LYS A 1 181 ? 11.250 4.490 -20.061 1.00 89.38 181 LYS A N 1
ATOM 1445 C CA . LYS A 1 181 ? 11.663 4.731 -18.678 1.00 89.38 181 LYS A CA 1
ATOM 1446 C C . LYS A 1 181 ? 10.594 5.556 -17.979 1.00 89.38 181 LYS A C 1
ATOM 1448 O O . LYS A 1 181 ? 10.152 6.581 -18.488 1.00 89.38 181 LYS A O 1
ATOM 1453 N N . CYS A 1 182 ? 10.195 5.102 -16.796 1.00 87.88 182 CYS A N 1
ATOM 1454 C CA . CYS A 1 182 ? 9.301 5.855 -15.934 1.00 87.88 182 CYS A CA 1
ATOM 1455 C C . CYS A 1 182 ? 10.122 6.686 -14.944 1.00 87.88 182 CYS A C 1
ATOM 1457 O O . CYS A 1 182 ? 10.907 6.133 -14.177 1.00 87.88 182 CYS A O 1
ATOM 1459 N N . GLU A 1 183 ? 9.895 7.998 -14.928 1.00 83.88 183 GLU A N 1
ATOM 1460 C CA . GLU A 1 183 ? 10.547 8.944 -14.006 1.00 83.88 183 GLU A CA 1
ATOM 1461 C C . GLU A 1 183 ? 10.035 8.817 -12.549 1.00 83.88 183 GLU A C 1
ATOM 1463 O O . GLU A 1 183 ? 10.613 9.394 -11.628 1.00 83.88 183 GLU A O 1
ATOM 1468 N N . GLY A 1 184 ? 8.965 8.038 -12.328 1.00 83.31 184 GLY A N 1
ATOM 1469 C CA . GLY A 1 184 ? 8.300 7.851 -11.036 1.00 83.31 184 GLY A CA 1
ATOM 1470 C C . GLY A 1 184 ? 7.247 8.919 -10.753 1.00 83.31 184 GLY A C 1
ATOM 1471 O O . GLY A 1 184 ? 7.552 10.109 -10.692 1.00 83.31 184 GLY A O 1
ATOM 1472 N N . GLY A 1 185 ? 5.996 8.497 -10.547 1.00 80.06 185 GLY A N 1
ATOM 1473 C CA . GLY A 1 185 ? 4.875 9.381 -10.200 1.00 80.06 185 GLY A CA 1
ATOM 1474 C C . GLY A 1 185 ? 3.821 9.598 -11.298 1.00 80.06 185 GLY A C 1
ATOM 1475 O O . GLY A 1 185 ? 2.643 9.418 -10.992 1.00 80.06 185 GLY A O 1
ATOM 1476 N N . PRO A 1 186 ? 4.162 9.987 -12.546 1.00 86.69 186 PRO A N 1
ATOM 1477 C CA . PRO A 1 186 ? 3.165 10.163 -13.601 1.00 86.69 186 PRO A CA 1
ATOM 1478 C C . PRO A 1 186 ? 2.397 8.875 -13.899 1.00 86.69 186 PRO A C 1
ATOM 1480 O O . PRO A 1 186 ? 2.975 7.790 -13.918 1.00 86.69 186 PRO A O 1
ATOM 1483 N N . HIS A 1 187 ? 1.099 9.011 -14.173 1.00 92.06 187 HIS A N 1
ATOM 1484 C CA . HIS A 1 187 ? 0.269 7.910 -14.654 1.00 92.06 187 HIS A CA 1
ATOM 1485 C C . HIS A 1 187 ? 0.216 7.921 -16.175 1.00 92.06 187 HIS A C 1
ATOM 1487 O O . HIS A 1 187 ? 0.025 8.973 -16.789 1.00 92.06 187 HIS A O 1
ATOM 1493 N N . TYR A 1 188 ? 0.334 6.741 -16.766 1.00 94.69 188 TYR A N 1
ATOM 1494 C CA . TYR A 1 188 ? 0.342 6.554 -18.210 1.00 94.69 188 TYR A CA 1
ATOM 1495 C C . TYR A 1 188 ? -0.962 5.916 -18.696 1.00 94.69 188 TYR A C 1
ATOM 1497 O O . TYR A 1 188 ? -1.838 5.554 -17.906 1.00 94.69 188 TYR A O 1
ATOM 1505 N N . ASN A 1 189 ? -1.122 5.816 -20.015 1.00 95.19 189 ASN A N 1
ATOM 1506 C CA . ASN A 1 189 ? -2.284 5.180 -20.618 1.00 95.19 189 ASN A CA 1
ATOM 1507 C C . ASN A 1 189 ? -2.099 3.657 -20.624 1.00 95.19 189 ASN A C 1
ATOM 1509 O O . ASN A 1 189 ? -1.044 3.165 -21.010 1.00 95.19 189 ASN A O 1
ATOM 1513 N N . PHE A 1 190 ? -3.133 2.898 -20.255 1.00 95.25 190 PHE A N 1
ATOM 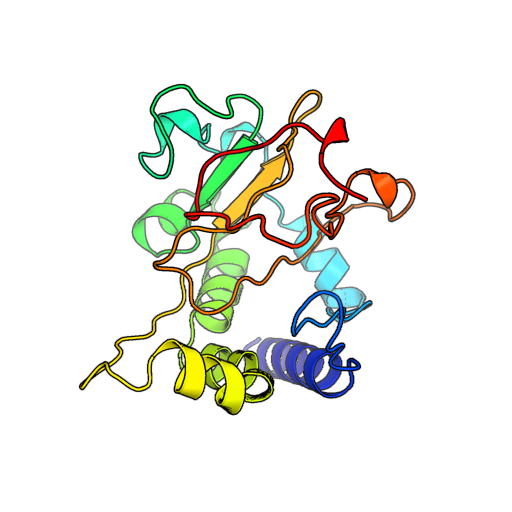1514 C CA . PHE A 1 190 ? -3.106 1.430 -20.291 1.00 95.25 190 PHE A CA 1
ATOM 1515 C C . PHE A 1 190 ? -2.753 0.865 -21.672 1.00 95.25 190 PHE A C 1
ATOM 1517 O O . PHE A 1 190 ? -2.144 -0.197 -21.756 1.00 95.25 190 PHE A O 1
ATOM 1524 N N . ALA A 1 191 ? -3.100 1.571 -22.754 1.00 96.56 191 ALA A N 1
ATOM 1525 C CA . ALA A 1 191 ? -2.785 1.137 -24.114 1.00 96.56 191 ALA A CA 1
ATOM 1526 C C . ALA A 1 191 ? -1.273 0.972 -24.364 1.00 96.56 191 ALA A C 1
ATOM 1528 O O . ALA A 1 191 ? -0.887 0.142 -25.187 1.00 96.56 191 ALA A O 1
ATOM 1529 N N . ASP A 1 192 ? -0.428 1.693 -23.623 1.00 96.19 192 ASP A N 1
ATOM 1530 C CA . ASP A 1 192 ? 1.031 1.671 -23.775 1.00 96.19 192 ASP A CA 1
ATOM 1531 C C . ASP A 1 192 ? 1.689 0.486 -23.039 1.00 96.19 192 ASP A C 1
ATOM 1533 O O . ASP A 1 192 ? 2.905 0.305 -23.109 1.00 96.19 192 ASP A O 1
ATOM 1537 N N . PHE A 1 193 ? 0.893 -0.347 -22.355 1.00 96.50 193 PHE A N 1
ATOM 1538 C CA . PHE A 1 193 ? 1.359 -1.429 -21.487 1.00 96.50 193 PHE A CA 1
ATOM 1539 C C . PHE A 1 193 ? 0.645 -2.766 -21.770 1.00 96.50 193 PHE A C 1
ATOM 1541 O O . PHE A 1 193 ? -0.415 -2.811 -22.412 1.00 96.50 193 PHE A O 1
ATOM 1548 N N . THR A 1 194 ? 1.254 -3.866 -21.314 1.00 92.75 194 THR A N 1
ATOM 1549 C CA . THR A 1 194 ? 0.713 -5.243 -21.315 1.00 92.75 194 THR A CA 1
ATOM 1550 C C . THR A 1 194 ? 0.789 -5.874 -19.945 1.00 92.75 194 THR A C 1
ATOM 1552 O O . THR A 1 194 ? 1.813 -5.623 -19.270 1.00 92.75 194 THR A O 1
#

Radius of gyration: 17.81 Å; chains: 1; bounding box: 44×38×50 Å

Secondary structure (DSSP, 8-state):
-HHHHHHHHHHHHHHHHSS--B-SSSSB---SS-S-HHHHHHHHHTPPPGGGPEEGGGSSSSSTT--TTEEEEE-SHHHHTTS-TTTHHHHHHHHHHHT-HHHHHHHHGGGHHHHHHHTTT-S--------EEEEEPTT----S-PPPTT-S--------SSSS-GGGS-----BSSTT----SS----GGGB-

Sequence (194 aa):
MNDQVDDVFGHILNSIKDADLKKDPFPHFEACPVFPGAYYKELLANLPDDDAYTAAGETGLVTSGAYKKRGIISLEAPILANLPDAIRPFWITLSRKLLARAFMEQLVEPFDRDIKMRFAEKTSLSIWPNAYLCRDWPDYSLGPHTDSYQKVVSLIFYLPENPKSPELGTSLYIPRDPDFKCEGGPHYNFADFT

Foldseek 3Di:
DVVVVVVFLVQLLVQLVPWDQDPPPHGDTDGPPRGDPVVLVVVLVLDADPVLFDQPLPPVPDPRPPRSQKTKQWLDPVRLVPTPPVNSVVSVSVSCQQQDPVSVVSNCVVVVVVLCVLCVVPPDDDDGDTDIDMDGHPPDDFADAAAAPNDSDDDDDDNDPDCPCVVPDDDDWDFPPPPDDGNHDDHDHCVRID